Protein AF-A0A6A5TDZ9-F1 (afdb_monomer_lite)

Secondary structure (DSSP, 8-state):
--------------------------TTHHHHHHHHHHHHHHHHHHHHHHHHHHHHHHHHHHHHHHHHHHHHHHHHHHHHHHHHHHHHHHHHHHHHHHHHHHHHHHHHHHHHHHHHHHHHHT--TT-B-SS--SSEEEHHHHHHHS---TTGGGGS-BEEEEETTTTEEEEEEEHHHHHHHHHHHHHHHTT--S-HHHHHHHHHHHHHHTT--------

Structure (mmCIF, N/CA/C/O backbone):
data_AF-A0A6A5TDZ9-F1
#
_entry.id   AF-A0A6A5TDZ9-F1
#
loop_
_atom_site.group_PDB
_atom_site.id
_atom_site.type_symbol
_atom_site.label_atom_id
_atom_site.label_alt_id
_atom_site.label_comp_id
_atom_site.label_asym_id
_atom_site.label_entity_id
_atom_site.label_seq_id
_atom_site.pdbx_PDB_ins_code
_atom_site.Cartn_x
_atom_site.Cartn_y
_atom_site.Cartn_z
_atom_site.occupancy
_atom_site.B_iso_or_equiv
_atom_site.auth_seq_id
_atom_site.auth_comp_id
_atom_site.auth_asym_id
_atom_site.auth_atom_id
_atom_site.pdbx_PDB_model_num
ATOM 1 N N . MET A 1 1 ? -27.622 -34.046 82.601 1.00 43.19 1 MET A N 1
ATOM 2 C CA . MET A 1 1 ? -26.744 -33.293 83.518 1.00 43.19 1 MET A CA 1
ATOM 3 C C . MET A 1 1 ? -27.249 -31.867 83.553 1.00 43.19 1 MET A C 1
ATOM 5 O O . MET A 1 1 ? -27.215 -31.192 82.535 1.00 43.19 1 MET A O 1
ATOM 9 N N . ALA A 1 2 ? -27.866 -31.497 84.671 1.00 41.03 2 ALA A N 1
ATOM 10 C CA . ALA A 1 2 ? -28.446 -30.185 84.907 1.00 41.03 2 ALA A CA 1
ATOM 11 C C . ALA A 1 2 ? -27.380 -29.303 85.564 1.00 41.03 2 ALA A C 1
ATOM 13 O O . ALA A 1 2 ? -26.875 -29.673 86.622 1.00 41.03 2 ALA A O 1
ATOM 14 N N . ASP A 1 3 ? -27.049 -28.165 84.956 1.00 47.12 3 ASP A N 1
ATOM 15 C CA . ASP A 1 3 ? -26.137 -27.190 85.554 1.00 47.12 3 ASP A CA 1
ATOM 16 C C . ASP A 1 3 ? -26.947 -26.034 86.146 1.00 47.12 3 ASP A C 1
ATOM 18 O O . ASP A 1 3 ? -27.582 -25.238 85.453 1.00 47.12 3 ASP A O 1
ATOM 22 N N . SER A 1 4 ? -26.976 -26.017 87.475 1.00 47.16 4 SER A N 1
ATOM 23 C CA . SER A 1 4 ? -27.511 -24.945 88.301 1.00 47.16 4 SER A CA 1
ATOM 24 C C . SER A 1 4 ? -26.418 -23.913 88.539 1.00 47.16 4 SER A C 1
ATOM 26 O O . SER A 1 4 ? -25.355 -24.269 89.044 1.00 47.16 4 SER A O 1
ATOM 28 N N . LYS A 1 5 ? -26.696 -22.619 88.347 1.00 51.59 5 LYS A N 1
ATOM 29 C CA . LYS A 1 5 ? -25.974 -21.585 89.098 1.00 51.59 5 LYS A CA 1
ATOM 30 C C . LYS A 1 5 ? -26.838 -20.374 89.401 1.00 51.59 5 LYS A C 1
ATOM 32 O O . LYS A 1 5 ? -27.565 -19.842 88.572 1.00 51.59 5 LYS A O 1
ATOM 37 N N . ALA A 1 6 ? -26.757 -20.019 90.670 1.00 48.09 6 ALA A N 1
ATOM 38 C CA . ALA A 1 6 ? -27.640 -19.156 91.419 1.00 48.09 6 ALA A CA 1
ATOM 39 C C . ALA A 1 6 ? -26.957 -17.828 91.785 1.00 48.09 6 ALA A C 1
ATOM 41 O O . ALA A 1 6 ? -25.744 -17.695 91.646 1.00 48.09 6 ALA A O 1
ATOM 42 N N . ARG A 1 7 ? -27.750 -16.961 92.440 1.00 46.19 7 ARG A N 1
ATOM 43 C CA . ARG A 1 7 ? -27.379 -15.794 93.277 1.00 46.19 7 ARG A CA 1
ATOM 44 C C . ARG A 1 7 ? -26.975 -14.538 92.489 1.00 46.19 7 ARG A C 1
ATOM 46 O O . ARG A 1 7 ? -26.153 -14.601 91.598 1.00 46.19 7 ARG A O 1
ATOM 53 N N . GLY A 1 8 ? -27.459 -13.334 92.795 1.00 43.00 8 GLY A N 1
ATOM 54 C CA . GLY A 1 8 ? -28.202 -12.833 93.956 1.00 43.00 8 GLY A CA 1
ATOM 55 C C . GLY A 1 8 ? -27.581 -11.525 94.474 1.00 43.00 8 GLY A C 1
ATOM 56 O O . GLY A 1 8 ? -26.366 -11.396 94.405 1.00 43.00 8 GLY A O 1
ATOM 57 N N . LYS A 1 9 ? -28.404 -10.606 95.017 1.00 50.88 9 LYS A N 1
ATOM 58 C CA . LYS A 1 9 ? -28.148 -9.574 96.073 1.00 50.88 9 LYS A CA 1
ATOM 59 C C . LYS A 1 9 ? -29.045 -8.344 95.839 1.00 50.88 9 LYS A C 1
ATOM 61 O O . LYS A 1 9 ? -29.001 -7.763 94.770 1.00 50.88 9 LYS A O 1
ATOM 66 N N . ARG A 1 10 ? -30.018 -8.048 96.716 1.00 43.59 10 ARG A N 1
ATOM 67 C CA . ARG A 1 10 ? -29.966 -7.472 98.090 1.00 43.59 10 ARG A CA 1
ATOM 68 C C . ARG A 1 10 ? -29.855 -5.937 98.124 1.00 43.59 10 ARG A C 1
ATOM 70 O O . ARG A 1 10 ? -28.817 -5.411 97.749 1.00 43.59 10 ARG A O 1
ATOM 77 N N . ARG A 1 11 ? -30.850 -5.293 98.755 1.00 41.66 11 ARG A N 1
ATOM 78 C CA . ARG A 1 11 ? -30.780 -4.226 99.796 1.00 41.66 11 ARG A CA 1
ATOM 79 C C . ARG A 1 11 ? -32.226 -3.753 100.067 1.00 41.66 11 ARG A C 1
ATOM 81 O O . ARG A 1 11 ? -32.913 -3.451 99.108 1.00 41.66 11 ARG A O 1
ATOM 88 N N . ALA A 1 12 ? -32.854 -3.903 101.239 1.00 42.56 12 ALA A N 1
ATOM 89 C CA . ALA A 1 12 ? -32.561 -3.509 102.631 1.00 42.56 12 ALA A CA 1
ATOM 90 C C . ALA A 1 12 ? -32.827 -2.019 102.938 1.00 42.56 12 ALA A C 1
ATOM 92 O O . ALA A 1 12 ? -32.075 -1.171 102.474 1.00 42.56 12 ALA A O 1
ATOM 93 N N . SER A 1 13 ? -33.861 -1.756 103.756 1.00 40.00 13 SER A N 1
ATOM 94 C CA . SER A 1 13 ? -34.044 -0.631 104.708 1.00 40.00 13 SER A CA 1
ATOM 95 C C . SER A 1 13 ? -35.484 -0.735 105.263 1.00 40.00 13 SER A C 1
ATOM 97 O O . SER A 1 13 ? -36.420 -0.579 104.493 1.00 40.00 13 SER A O 1
ATOM 99 N N . ALA A 1 14 ? -35.758 -1.292 106.448 1.00 39.28 14 ALA A N 1
ATOM 100 C CA . ALA A 1 14 ? -35.543 -0.791 107.815 1.00 39.28 14 ALA A CA 1
ATOM 101 C C . ALA A 1 14 ? -36.597 0.232 108.312 1.00 39.28 14 ALA A C 1
ATOM 103 O O . ALA A 1 14 ? -36.814 1.256 107.674 1.00 39.28 14 ALA A O 1
ATOM 104 N N . ALA A 1 15 ? -37.116 -0.077 109.515 1.00 36.75 15 ALA A N 1
ATOM 105 C CA . ALA A 1 15 ? -37.689 0.777 110.573 1.00 36.75 15 ALA A CA 1
ATOM 106 C C . ALA A 1 15 ? -39.217 0.693 110.843 1.00 36.75 15 ALA A C 1
ATOM 108 O O . ALA A 1 15 ? -40.051 1.098 110.042 1.00 36.75 15 ALA A O 1
ATOM 109 N N . ALA A 1 16 ? -39.536 0.170 112.036 1.00 40.31 16 ALA A N 1
ATOM 110 C CA . ALA A 1 16 ? -40.811 0.219 112.776 1.00 40.31 16 ALA A CA 1
ATOM 111 C C . ALA A 1 16 ? -40.856 1.509 113.660 1.00 40.31 16 ALA A C 1
ATOM 113 O O . ALA A 1 16 ? -39.930 2.308 113.508 1.00 40.31 16 ALA A O 1
ATOM 114 N N . PRO A 1 17 ? -41.761 1.729 114.655 1.00 56.31 17 PRO A N 1
ATOM 115 C CA . PRO A 1 17 ? -42.98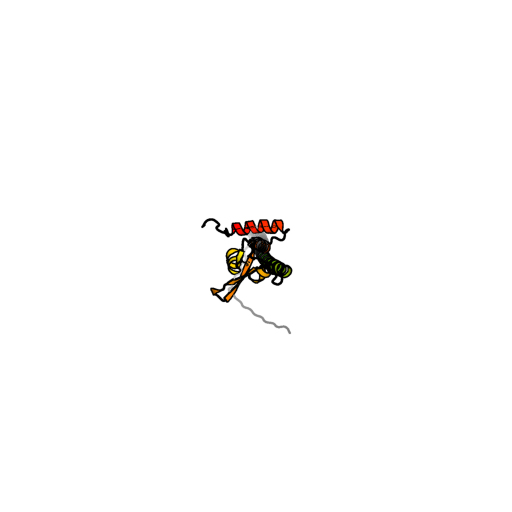3 1.013 115.065 1.00 56.31 17 PRO A CA 1
ATOM 116 C C . PRO A 1 17 ? -44.201 1.917 115.457 1.00 56.31 17 PRO A C 1
ATOM 118 O O . PRO A 1 17 ? -44.094 3.127 115.635 1.00 56.31 17 PRO A O 1
ATOM 121 N N . SER A 1 18 ? -45.315 1.247 115.791 1.00 38.81 18 SER A N 1
ATOM 122 C CA . SER A 1 18 ? -46.203 1.520 116.948 1.00 38.81 18 SER A CA 1
ATOM 123 C C . SER A 1 18 ? -47.529 2.308 116.806 1.00 38.81 18 SER A C 1
ATOM 125 O O . SER A 1 18 ? -47.647 3.297 116.095 1.00 38.81 18 SER A O 1
ATOM 127 N N . LEU A 1 19 ? -48.472 1.848 117.648 1.00 39.84 19 LEU A N 1
ATOM 128 C CA . LEU A 1 19 ? -49.604 2.527 118.302 1.00 39.84 19 LEU A CA 1
ATOM 129 C C . LEU A 1 19 ? -51.014 2.452 117.678 1.00 39.84 19 LEU A C 1
ATOM 131 O O . LEU A 1 19 ? -51.412 3.164 116.766 1.00 39.84 19 LEU A O 1
ATOM 135 N N . SER A 1 20 ? -51.812 1.619 118.347 1.00 49.22 20 SER A N 1
ATOM 136 C CA . SER A 1 20 ? -5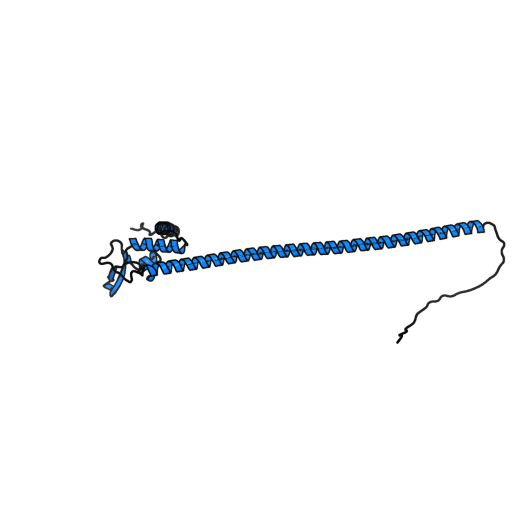3.269 1.611 118.453 1.00 49.22 20 SER A CA 1
ATOM 137 C C . SER A 1 20 ? -53.880 2.965 118.845 1.00 49.22 20 SER A C 1
ATOM 139 O O . SER A 1 20 ? -53.415 3.568 119.813 1.00 49.22 20 SER A O 1
ATOM 141 N N . LYS A 1 21 ? -55.020 3.340 118.240 1.00 43.03 21 LYS A N 1
ATOM 142 C CA . LYS A 1 21 ? -56.174 3.947 118.943 1.00 43.03 21 LYS A CA 1
ATOM 143 C C . LYS A 1 21 ? -57.435 4.011 118.064 1.00 43.03 21 LYS A C 1
ATOM 145 O O . LYS A 1 21 ? -57.398 4.402 116.906 1.00 43.03 21 LYS A O 1
ATOM 150 N N . LYS A 1 22 ? -58.551 3.619 118.685 1.00 49.94 22 LYS A N 1
ATOM 151 C CA . LYS A 1 22 ? -59.960 3.785 118.285 1.00 49.94 22 LYS A CA 1
ATOM 152 C C . LYS A 1 22 ? -60.258 5.243 117.892 1.00 49.94 22 LYS A C 1
ATOM 154 O O . LYS A 1 22 ? -59.989 6.129 118.697 1.00 49.94 22 LYS A O 1
ATOM 159 N N . ALA A 1 23 ? -60.906 5.479 116.749 1.00 42.47 23 ALA A N 1
ATOM 160 C CA . ALA A 1 23 ? -61.596 6.738 116.454 1.00 42.47 23 ALA A CA 1
ATOM 161 C C . ALA A 1 23 ? -62.787 6.503 115.508 1.00 42.47 23 ALA A C 1
ATOM 163 O O . ALA A 1 23 ? -62.744 5.653 114.622 1.00 42.47 23 ALA A O 1
ATOM 164 N N . LYS A 1 24 ? -63.873 7.215 115.804 1.00 46.12 24 LYS A N 1
ATOM 165 C CA . LYS A 1 24 ? -65.233 7.090 115.270 1.00 46.12 24 LYS A CA 1
ATOM 166 C C . LYS A 1 24 ? -65.305 7.418 113.770 1.00 46.12 24 LYS A C 1
ATOM 168 O O . LYS A 1 24 ? -64.520 8.214 113.269 1.00 46.12 24 LYS A O 1
ATOM 173 N N . GLN A 1 25 ? -66.256 6.794 113.072 1.00 44.38 25 GLN A N 1
ATOM 174 C CA . GLN A 1 25 ? -66.554 7.051 111.662 1.00 44.38 25 GLN A CA 1
ATOM 175 C C . GLN A 1 25 ? -67.220 8.423 111.487 1.00 44.38 25 GLN A C 1
ATOM 177 O O . GLN A 1 25 ? -68.347 8.619 111.936 1.00 44.38 25 GLN A O 1
ATOM 182 N N . ASP A 1 26 ? -66.520 9.332 110.804 1.00 49.16 26 ASP A N 1
ATOM 183 C CA . ASP A 1 26 ? -67.043 10.603 110.293 1.00 49.16 26 ASP A CA 1
ATOM 184 C C . ASP A 1 26 ? -67.472 10.457 108.812 1.00 49.16 26 ASP A C 1
ATOM 186 O O . ASP A 1 26 ? -66.723 9.895 108.001 1.00 49.16 26 ASP A O 1
ATOM 190 N N . PRO A 1 27 ? -68.635 10.996 108.403 1.00 48.84 27 PRO A N 1
ATOM 191 C CA . PRO A 1 27 ? -69.205 10.830 107.058 1.00 48.84 27 PRO A CA 1
ATOM 192 C C . PRO A 1 27 ? -68.446 11.555 105.922 1.00 48.84 27 PRO A C 1
ATOM 194 O O . PRO A 1 27 ? -68.814 11.426 104.755 1.00 48.84 27 PRO A O 1
ATOM 197 N N . ALA A 1 28 ? -67.346 12.262 106.211 1.00 50.81 28 ALA A N 1
ATOM 198 C CA . ALA A 1 28 ? -66.476 12.885 105.203 1.00 50.81 28 ALA A CA 1
ATOM 199 C C . ALA A 1 28 ? -65.538 11.888 104.476 1.00 50.81 28 ALA A C 1
ATOM 201 O O . ALA A 1 28 ? -65.044 12.180 103.385 1.00 50.81 28 ALA A O 1
ATOM 202 N N . VAL A 1 29 ? -65.313 10.690 105.035 1.00 49.59 29 VAL A N 1
ATOM 203 C CA . VAL A 1 29 ? -64.366 9.684 104.499 1.00 49.59 29 VAL A CA 1
ATOM 204 C C . VAL A 1 29 ? -64.920 8.925 103.282 1.00 49.59 29 VAL A C 1
ATOM 206 O O . VAL A 1 29 ? -64.152 8.457 102.440 1.00 49.59 29 VAL A O 1
ATOM 209 N N . VAL A 1 30 ? -66.245 8.857 103.120 1.00 51.62 30 VAL A N 1
ATOM 210 C CA . VAL A 1 30 ? -66.887 8.187 101.971 1.00 51.62 30 VAL A CA 1
ATOM 211 C C . VAL A 1 30 ? -66.646 8.972 100.672 1.00 51.62 30 VAL A C 1
ATOM 213 O O . VAL A 1 30 ? -66.279 8.389 99.655 1.00 51.62 30 VAL A O 1
ATOM 216 N N . LYS A 1 31 ? -66.691 10.310 100.734 1.00 52.53 31 LYS A N 1
ATOM 217 C CA . LYS A 1 31 ? -66.449 11.198 99.581 1.00 52.53 31 LYS A CA 1
ATOM 218 C C . LYS A 1 31 ? -64.967 11.274 99.171 1.00 52.53 31 LYS A C 1
ATOM 220 O O . LYS A 1 31 ? -64.650 11.590 98.025 1.00 52.53 31 LYS A O 1
ATOM 225 N N . ALA A 1 32 ? -64.051 10.970 100.095 1.00 53.31 32 ALA A N 1
ATOM 226 C CA . ALA A 1 32 ? -62.617 10.873 99.820 1.00 53.31 32 ALA A CA 1
ATOM 227 C C . ALA A 1 32 ? -62.237 9.539 99.150 1.00 53.31 32 ALA A C 1
ATOM 229 O O . ALA A 1 32 ? -61.388 9.536 98.262 1.00 53.31 32 ALA A O 1
ATOM 230 N N . LYS A 1 33 ? -62.894 8.424 99.506 1.00 54.91 33 LYS A N 1
ATOM 231 C CA . LYS A 1 33 ? -62.664 7.117 98.864 1.00 54.91 33 LYS A CA 1
ATOM 232 C C . LYS A 1 33 ? -63.114 7.083 97.400 1.00 54.91 33 LYS A C 1
ATOM 234 O O . LYS A 1 33 ? -62.348 6.618 96.565 1.00 54.91 33 LYS A O 1
ATOM 239 N N . GLU A 1 34 ? -64.262 7.674 97.066 1.00 55.22 34 GLU A N 1
ATOM 240 C CA . GLU A 1 34 ? -64.721 7.793 95.667 1.00 55.22 34 GLU A CA 1
ATOM 241 C C . GLU A 1 34 ? -63.760 8.616 94.790 1.00 55.22 34 GLU A C 1
ATOM 243 O O . GLU A 1 34 ? -63.534 8.301 93.622 1.00 55.22 34 GLU A O 1
ATOM 248 N N . ARG A 1 35 ? -63.142 9.663 95.353 1.00 56.41 35 ARG A N 1
ATOM 249 C CA . ARG A 1 35 ? -62.139 10.479 94.649 1.00 56.41 35 ARG A CA 1
ATOM 250 C C . ARG A 1 35 ? -60.825 9.731 94.411 1.00 56.41 35 ARG A C 1
ATOM 252 O O . ARG A 1 35 ? -60.209 9.930 93.368 1.00 56.41 35 ARG A O 1
ATOM 259 N N . VAL A 1 36 ? -60.401 8.885 95.349 1.00 58.62 36 VAL A N 1
ATOM 260 C CA . VAL A 1 36 ? -59.183 8.067 95.210 1.00 58.62 36 VAL A CA 1
ATOM 261 C C . VAL A 1 36 ? -59.392 6.945 94.191 1.00 58.62 36 VAL A C 1
ATOM 263 O O . VAL A 1 36 ? -58.525 6.732 93.351 1.00 58.62 36 VAL A O 1
ATOM 266 N N . GLU A 1 37 ? -60.562 6.305 94.184 1.00 60.00 37 GLU A N 1
ATOM 267 C CA . GLU A 1 37 ? -60.894 5.249 93.219 1.00 60.00 37 GLU A CA 1
ATOM 268 C C . GLU A 1 37 ? -61.031 5.799 91.788 1.00 60.00 37 GLU A C 1
ATOM 270 O O . GLU A 1 37 ? -60.552 5.187 90.832 1.00 60.00 37 GLU A O 1
ATOM 275 N N . LYS A 1 38 ? -61.583 7.013 91.631 1.00 61.31 38 LYS A N 1
ATOM 276 C CA . LYS A 1 38 ? -61.629 7.712 90.336 1.00 61.31 38 LYS A CA 1
ATOM 277 C C . LYS A 1 38 ? -60.229 8.088 89.824 1.00 61.31 38 LYS A C 1
ATOM 279 O O . LYS A 1 38 ? -59.943 7.880 88.648 1.00 61.31 38 LYS A O 1
ATOM 284 N N . LEU A 1 39 ? -59.341 8.556 90.707 1.00 57.59 39 LEU A N 1
ATOM 285 C CA . LEU A 1 39 ? -57.948 8.884 90.366 1.00 57.59 39 LEU A CA 1
ATOM 286 C C . LEU A 1 39 ? -57.087 7.644 90.068 1.00 57.59 39 LEU A C 1
ATOM 288 O O . LEU A 1 39 ? -56.169 7.724 89.253 1.00 57.59 39 LEU A O 1
ATOM 292 N N . GLU A 1 40 ? -57.348 6.495 90.697 1.00 60.44 40 GLU A N 1
ATOM 293 C CA . GLU A 1 40 ? -56.667 5.236 90.357 1.00 60.44 40 GLU A CA 1
ATOM 294 C C . GLU A 1 40 ? -57.130 4.664 89.014 1.00 60.44 40 GLU A C 1
ATOM 296 O O . GLU A 1 40 ? -56.314 4.098 88.281 1.00 60.44 40 GLU A O 1
ATOM 301 N N . LYS A 1 41 ? -58.407 4.851 88.662 1.00 60.53 41 LYS A N 1
ATOM 302 C CA . LYS A 1 41 ? -58.940 4.457 87.354 1.00 60.53 41 LYS A CA 1
ATOM 303 C C . LYS A 1 41 ? -58.362 5.326 86.232 1.00 60.53 41 LYS A C 1
ATOM 305 O O . LYS A 1 41 ? -57.783 4.776 85.303 1.00 60.53 41 LYS A O 1
ATOM 310 N N . GLU A 1 42 ? -58.340 6.653 86.402 1.00 60.69 42 GLU A N 1
ATOM 311 C CA . GLU A 1 42 ? -57.676 7.576 85.461 1.00 60.69 42 GLU A CA 1
ATOM 312 C C . GLU A 1 42 ? -56.168 7.308 85.328 1.00 60.69 42 GLU A C 1
ATOM 314 O O . GLU A 1 42 ? -55.614 7.415 84.236 1.00 60.69 42 GLU A O 1
ATOM 319 N N . LYS A 1 43 ? -55.481 6.905 86.407 1.00 63.50 43 LYS A N 1
ATOM 320 C CA . LYS A 1 43 ? -54.065 6.509 86.327 1.00 63.50 43 LYS A CA 1
ATOM 321 C C . LYS A 1 43 ? -53.852 5.194 85.580 1.00 63.50 43 LYS A C 1
ATOM 323 O O . LYS A 1 43 ? -52.837 5.071 84.899 1.00 63.50 43 LYS A O 1
ATOM 328 N N . LYS A 1 44 ? -54.763 4.222 85.695 1.00 61.59 44 LYS A N 1
ATOM 329 C CA . LYS A 1 44 ? -54.699 2.973 84.919 1.00 61.59 44 LYS A CA 1
ATOM 330 C C . LYS A 1 44 ? -54.974 3.219 83.438 1.00 61.59 44 LYS A C 1
ATOM 332 O O . LYS A 1 44 ? -54.187 2.745 82.622 1.00 61.59 44 LYS A O 1
ATOM 337 N N . ASP A 1 45 ? -55.991 4.015 83.117 1.00 60.72 45 ASP A N 1
ATOM 338 C CA . ASP A 1 45 ? -56.328 4.368 81.734 1.00 60.72 45 ASP A CA 1
ATOM 339 C C . ASP A 1 45 ? -55.194 5.186 81.080 1.00 60.72 45 ASP A C 1
ATOM 341 O O . ASP A 1 45 ? -54.746 4.865 79.979 1.00 60.72 45 ASP A O 1
ATOM 345 N N . ALA A 1 46 ? -54.600 6.151 81.797 1.00 61.09 46 ALA A N 1
ATOM 346 C CA . ALA A 1 46 ? -53.443 6.912 81.308 1.00 61.09 46 ALA A CA 1
ATOM 347 C C . ALA A 1 46 ? -52.172 6.052 81.139 1.00 61.09 46 ALA A C 1
ATOM 349 O O . ALA A 1 46 ? -51.360 6.291 80.241 1.00 61.09 46 ALA A O 1
ATOM 350 N N . GLN A 1 47 ? -51.972 5.038 81.989 1.00 59.50 47 GLN A N 1
ATOM 351 C CA . GLN A 1 47 ? -50.825 4.132 81.883 1.00 59.50 47 GLN A CA 1
ATOM 352 C C . GLN A 1 47 ? -50.985 3.125 80.732 1.00 59.50 47 GLN A C 1
ATOM 354 O O . GLN A 1 47 ? -49.982 2.661 80.181 1.00 59.50 47 GLN A O 1
ATOM 359 N N . GLU A 1 48 ? -52.219 2.791 80.349 1.00 60.69 48 GLU A N 1
ATOM 360 C CA . GLU A 1 48 ? -52.498 1.964 79.177 1.00 60.69 48 GLU A CA 1
ATOM 361 C C . GLU A 1 48 ? -52.340 2.758 77.870 1.00 60.69 48 GLU A C 1
ATOM 363 O O . GLU A 1 48 ? -51.707 2.258 76.937 1.00 60.69 48 GLU A O 1
ATOM 368 N N . GLU A 1 49 ? -52.767 4.027 77.842 1.00 62.59 49 GLU A N 1
ATOM 369 C CA . GLU A 1 49 ? -52.580 4.931 76.694 1.00 62.59 49 GLU A CA 1
ATOM 370 C C . GLU A 1 49 ? -51.095 5.250 76.417 1.00 62.59 49 GLU A C 1
ATOM 372 O O . GLU A 1 49 ? -50.650 5.339 75.269 1.00 62.59 49 GLU A O 1
ATOM 377 N N . LEU A 1 50 ? -50.277 5.361 77.471 1.00 59.69 50 LEU A N 1
ATOM 378 C CA . LEU A 1 50 ? -48.823 5.513 77.334 1.00 59.69 50 LEU A CA 1
ATOM 379 C C . LEU A 1 50 ? -48.162 4.251 76.755 1.00 59.69 50 LEU A C 1
ATOM 381 O O . LEU A 1 50 ? -47.240 4.357 75.944 1.00 59.69 50 LEU A O 1
ATOM 385 N N . LYS A 1 51 ? -48.648 3.054 77.110 1.00 62.84 51 LYS A N 1
ATOM 386 C CA . LYS A 1 51 ? -48.119 1.782 76.584 1.00 62.84 51 LYS A CA 1
ATOM 387 C C . LYS A 1 51 ? -48.503 1.537 75.124 1.00 62.84 51 LYS A C 1
ATOM 389 O O . LYS A 1 51 ? -47.707 0.944 74.389 1.00 62.84 51 LYS A O 1
ATOM 394 N N . THR A 1 52 ? -49.683 1.973 74.684 1.00 60.78 52 THR A N 1
ATOM 395 C CA . THR A 1 52 ? -50.088 1.895 73.270 1.00 60.78 52 THR A CA 1
ATOM 396 C C . THR A 1 52 ? -49.311 2.896 72.416 1.00 60.78 52 THR A C 1
ATOM 398 O O . THR A 1 52 ? -48.751 2.489 71.395 1.00 60.78 52 THR A O 1
ATOM 401 N N . ARG A 1 53 ? -49.128 4.141 72.882 1.00 59.81 53 ARG A N 1
ATOM 402 C CA . ARG A 1 53 ? -48.292 5.141 72.187 1.00 59.81 53 ARG A CA 1
ATOM 403 C C . ARG A 1 53 ? -46.822 4.732 72.070 1.00 59.81 53 ARG A C 1
ATOM 405 O O . ARG A 1 53 ? -46.213 4.949 71.025 1.00 59.81 53 ARG A O 1
ATOM 412 N N . GLU A 1 54 ? -46.241 4.087 73.084 1.00 61.09 54 GLU A N 1
ATOM 413 C CA . GLU A 1 54 ? -44.847 3.619 73.010 1.00 61.09 54 GLU A CA 1
ATOM 414 C C . GLU A 1 54 ? -44.672 2.440 72.027 1.00 61.09 54 GLU A C 1
ATOM 416 O O . GLU A 1 54 ? -43.653 2.336 71.336 1.00 61.09 54 GLU A O 1
ATOM 421 N N . LYS A 1 55 ? -45.685 1.566 71.909 1.00 61.50 55 LYS A N 1
ATOM 422 C CA . LYS A 1 55 ? -45.713 0.487 70.905 1.00 61.50 55 LYS A CA 1
ATOM 423 C C . LYS A 1 55 ? -45.874 1.023 69.482 1.00 61.50 55 LYS A C 1
ATOM 425 O O . LYS A 1 55 ? -45.203 0.517 68.582 1.00 61.50 55 LYS A O 1
ATOM 430 N N . GLU A 1 56 ? -46.709 2.038 69.269 1.00 61.25 56 GLU A N 1
ATOM 431 C CA . GLU A 1 56 ? -46.859 2.680 67.956 1.00 61.25 56 GLU A CA 1
ATOM 432 C C . GLU A 1 56 ? -45.609 3.470 67.550 1.00 61.25 56 GLU A C 1
ATOM 434 O O . GLU A 1 56 ? -45.144 3.325 66.418 1.00 61.25 56 GLU A O 1
ATOM 439 N N . ALA A 1 57 ? -44.979 4.194 68.480 1.00 61.16 57 ALA A N 1
ATOM 440 C CA . ALA A 1 57 ? -43.724 4.903 68.227 1.00 61.16 57 ALA A CA 1
ATOM 441 C C . ALA A 1 57 ? -42.572 3.946 67.854 1.00 61.16 57 ALA A C 1
ATOM 443 O O . ALA A 1 57 ? -41.829 4.205 66.905 1.00 61.16 57 ALA A O 1
ATOM 444 N N . LYS A 1 58 ? -42.455 2.789 68.528 1.00 61.59 58 LYS A N 1
ATOM 445 C CA . LYS A 1 58 ? -41.475 1.745 68.165 1.00 61.59 58 LYS A CA 1
ATOM 446 C C . LYS A 1 58 ? -41.754 1.122 66.793 1.00 61.59 58 LYS A C 1
ATOM 448 O O . LYS A 1 58 ? -40.813 0.809 66.063 1.00 61.59 58 LYS A O 1
ATOM 453 N N . LYS A 1 59 ? -43.026 0.965 66.411 1.00 61.66 59 LYS A N 1
ATOM 454 C CA . LYS A 1 59 ? -43.416 0.417 65.101 1.00 61.66 59 LYS A CA 1
ATOM 455 C C . LYS A 1 59 ? -43.164 1.416 63.962 1.00 61.66 59 LYS A C 1
ATOM 457 O O . LYS A 1 59 ? -42.712 1.005 62.895 1.00 61.66 59 LYS A O 1
ATOM 462 N N . ALA A 1 60 ? -43.369 2.712 64.207 1.00 61.53 60 ALA A N 1
ATOM 463 C CA . ALA A 1 60 ? -43.050 3.785 63.264 1.00 61.53 60 ALA A CA 1
ATOM 464 C C . ALA A 1 60 ? -41.532 3.943 63.050 1.00 61.53 60 ALA A C 1
ATOM 466 O O . ALA A 1 60 ? -41.077 4.003 61.908 1.00 61.53 60 ALA A O 1
ATOM 467 N N . ALA A 1 61 ? -40.728 3.905 64.121 1.00 61.44 61 ALA A N 1
ATOM 468 C CA . ALA A 1 61 ? -39.266 3.979 64.025 1.00 61.44 61 ALA A CA 1
ATOM 469 C C . ALA A 1 61 ? -38.663 2.799 63.232 1.00 61.44 61 ALA A C 1
ATOM 471 O O . ALA A 1 61 ? -37.803 2.999 62.373 1.00 61.44 61 ALA A O 1
ATOM 472 N N . ALA A 1 62 ? -39.174 1.578 63.441 1.00 61.22 62 ALA A N 1
ATOM 473 C CA . ALA A 1 62 ? -38.739 0.394 62.696 1.00 61.22 62 ALA A CA 1
ATOM 474 C C . ALA A 1 62 ? -39.116 0.438 61.197 1.00 61.22 62 ALA A C 1
ATOM 476 O O . ALA A 1 62 ? -38.409 -0.131 60.361 1.00 61.22 62 ALA A O 1
ATOM 477 N N . GLY A 1 63 ? -40.214 1.118 60.842 1.00 59.66 63 GLY A N 1
ATOM 478 C CA . GLY A 1 63 ? -40.621 1.341 59.450 1.00 59.66 63 GLY A CA 1
ATOM 479 C C . GLY A 1 63 ? -39.680 2.292 58.704 1.00 59.66 63 GLY A C 1
ATOM 480 O O . GLY A 1 63 ? -39.257 1.988 57.587 1.00 59.66 63 GLY A O 1
ATOM 481 N N . ILE A 1 64 ? -39.280 3.388 59.357 1.00 62.06 64 ILE A N 1
ATOM 482 C CA . ILE A 1 64 ? -38.374 4.404 58.794 1.00 62.06 64 ILE A CA 1
ATOM 483 C C . ILE A 1 64 ? -36.971 3.823 58.558 1.00 62.06 64 ILE A C 1
ATOM 485 O O . ILE A 1 64 ? -36.343 4.091 57.531 1.00 62.06 64 ILE A O 1
ATOM 489 N N . GLU A 1 65 ? -36.479 2.975 59.464 1.00 63.62 65 GLU A N 1
ATOM 490 C CA . GLU A 1 65 ? -35.164 2.341 59.315 1.00 63.62 65 GLU A CA 1
ATOM 491 C C . GLU A 1 65 ? -35.144 1.292 58.186 1.00 63.62 65 GLU A C 1
ATOM 493 O O . GLU A 1 65 ? -34.178 1.218 57.420 1.00 63.62 65 GLU A O 1
ATOM 498 N N . LYS A 1 66 ? -36.237 0.531 58.002 1.00 61.88 66 LYS A N 1
ATOM 499 C CA . LYS A 1 66 ? -36.389 -0.394 56.863 1.00 61.88 66 LYS A CA 1
ATOM 500 C C . LYS A 1 66 ? -36.459 0.339 55.521 1.00 61.88 66 LYS A C 1
ATOM 502 O O . LYS A 1 66 ? -35.813 -0.114 54.574 1.00 61.88 66 LYS A O 1
ATOM 507 N N . GLN A 1 67 ? -37.178 1.462 55.439 1.00 62.12 67 GLN A N 1
ATOM 508 C CA . GLN A 1 67 ? -37.240 2.277 54.219 1.00 62.12 67 GLN A CA 1
ATOM 509 C C . GLN A 1 67 ? -35.875 2.879 53.862 1.00 62.12 67 GLN A C 1
ATOM 511 O O . GLN A 1 67 ? -35.415 2.696 52.735 1.00 62.12 67 GLN A O 1
ATOM 516 N N . LYS A 1 68 ? -35.151 3.465 54.829 1.00 63.59 68 LYS A N 1
ATOM 517 C CA . LYS A 1 68 ? -33.791 3.990 54.590 1.00 63.59 68 LYS A CA 1
ATOM 518 C C . LYS A 1 68 ? -32.813 2.920 54.098 1.00 63.59 68 LYS A C 1
ATOM 520 O O . LYS A 1 68 ? -31.978 3.191 53.235 1.00 63.59 68 LYS A O 1
ATOM 525 N N . LYS A 1 69 ? -32.908 1.689 54.613 1.00 61.94 69 LYS A N 1
ATOM 526 C CA . LYS A 1 69 ? -32.041 0.575 54.185 1.00 61.94 69 LYS A CA 1
ATOM 527 C C . LYS A 1 69 ? -32.376 0.086 52.770 1.00 61.94 69 LYS A C 1
ATOM 529 O O . LYS A 1 69 ? -31.466 -0.288 52.030 1.00 61.94 69 LYS A O 1
ATOM 534 N N . GLN A 1 70 ? -33.653 0.114 52.380 1.00 60.44 70 GLN A N 1
ATOM 535 C CA . GLN A 1 70 ? -34.095 -0.243 51.028 1.00 60.44 70 GLN A CA 1
ATOM 536 C C . GLN A 1 70 ? -33.723 0.825 49.988 1.00 60.44 70 GLN A C 1
ATOM 538 O O . GLN A 1 70 ? -33.220 0.468 48.921 1.00 60.44 70 GLN A O 1
ATOM 543 N N . GLU A 1 71 ? -33.860 2.115 50.304 1.00 60.47 71 GLU A N 1
ATOM 544 C CA . GLU A 1 71 ? -33.438 3.202 49.407 1.00 60.47 71 GLU A CA 1
ATOM 545 C C . GLU A 1 71 ? -31.917 3.245 49.218 1.00 60.47 71 GLU A C 1
ATOM 547 O O . GLU A 1 71 ? -31.437 3.377 48.090 1.00 60.47 71 GLU A O 1
ATOM 552 N N . ALA A 1 72 ? -31.135 3.033 50.283 1.00 61.22 72 ALA A N 1
ATOM 553 C CA . ALA A 1 72 ? -29.677 2.965 50.183 1.00 61.22 72 ALA A CA 1
ATOM 554 C C . ALA A 1 72 ? -29.199 1.770 49.332 1.00 61.22 72 ALA A C 1
ATOM 556 O O . ALA A 1 72 ? -28.254 1.902 48.551 1.00 61.22 72 ALA A O 1
ATOM 557 N N . ALA A 1 73 ? -29.863 0.612 49.428 1.00 60.81 73 ALA A N 1
ATOM 558 C CA . ALA A 1 73 ? -29.554 -0.559 48.604 1.00 60.81 73 ALA A CA 1
ATOM 559 C C . ALA A 1 73 ? -29.944 -0.361 47.125 1.00 60.81 73 ALA A C 1
ATOM 561 O O . ALA A 1 73 ? -29.204 -0.781 46.229 1.00 60.81 73 ALA A O 1
ATOM 562 N N . ALA A 1 74 ? -31.067 0.314 46.857 1.00 60.53 74 ALA A N 1
ATOM 563 C CA . ALA A 1 74 ? -31.507 0.650 45.503 1.00 60.53 74 ALA A CA 1
ATOM 564 C C . ALA A 1 74 ? -30.592 1.694 44.835 1.00 60.53 74 ALA A C 1
ATOM 566 O O . ALA A 1 74 ? -30.243 1.547 43.660 1.00 60.53 74 ALA A O 1
ATOM 567 N N . ALA A 1 75 ? -30.131 2.699 45.587 1.00 62.38 75 ALA A N 1
ATOM 568 C CA . ALA A 1 75 ? -29.174 3.694 45.106 1.00 62.38 75 ALA A CA 1
ATOM 569 C C . ALA A 1 75 ? -27.801 3.074 44.783 1.00 62.38 75 ALA A C 1
ATOM 571 O O . ALA A 1 75 ? -27.195 3.418 43.767 1.00 62.38 75 ALA A O 1
ATOM 572 N N . LYS A 1 76 ? -27.332 2.108 45.591 1.00 61.94 76 LYS A N 1
ATOM 573 C CA . LYS A 1 76 ? -26.070 1.389 45.338 1.00 61.94 76 LYS A CA 1
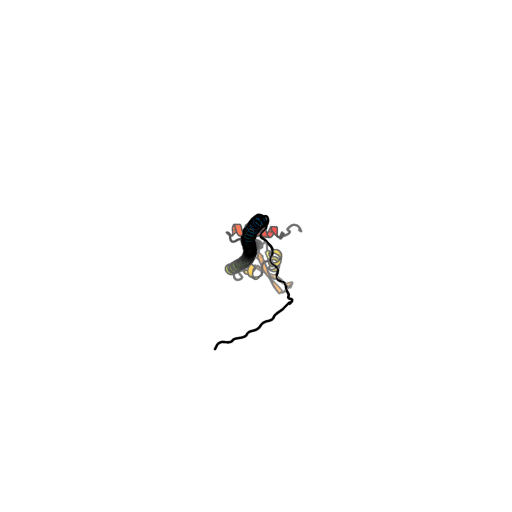ATOM 574 C C . LYS A 1 76 ? -26.143 0.531 44.067 1.00 61.94 76 LYS A C 1
ATOM 576 O O . LYS A 1 76 ? -25.271 0.646 43.212 1.00 61.94 76 LYS A O 1
ATOM 581 N N . LYS A 1 77 ? -27.239 -0.220 43.872 1.00 62.16 77 LYS A N 1
ATOM 582 C CA . LYS A 1 77 ? -27.464 -1.021 42.650 1.00 62.16 77 LYS A CA 1
ATOM 583 C C . LYS A 1 77 ? -27.517 -0.179 41.370 1.00 62.16 77 LYS A C 1
ATOM 585 O O . LYS A 1 77 ? -26.948 -0.598 40.367 1.00 62.16 77 LYS A O 1
ATOM 590 N N . LYS A 1 78 ? -28.157 0.998 41.395 1.00 62.25 78 LYS A N 1
ATOM 591 C CA . LYS A 1 78 ? -28.208 1.905 40.229 1.00 62.25 78 LYS A CA 1
ATOM 592 C C . LYS A 1 78 ? -26.840 2.504 39.885 1.00 62.25 78 LYS A C 1
ATOM 594 O O . LYS A 1 78 ? -26.524 2.680 38.712 1.00 62.25 78 LYS A O 1
ATOM 599 N N . LYS A 1 79 ? -26.012 2.802 40.893 1.00 62.59 79 LYS A N 1
ATOM 600 C CA . LYS A 1 79 ? -24.665 3.352 40.676 1.00 62.59 79 LYS A CA 1
ATOM 601 C C . LYS A 1 79 ? -23.702 2.299 40.111 1.00 62.59 79 LYS A C 1
ATOM 603 O O . LYS A 1 79 ? -22.930 2.610 39.208 1.00 62.59 79 LYS A O 1
ATOM 608 N N . ASP A 1 80 ? -23.806 1.054 40.579 1.00 62.66 80 ASP A N 1
ATOM 609 C CA . ASP A 1 80 ? -23.002 -0.065 40.071 1.00 62.66 80 ASP A CA 1
ATOM 610 C C . ASP A 1 80 ? -23.414 -0.498 38.650 1.00 62.66 80 ASP A C 1
ATOM 612 O O . ASP A 1 80 ? -22.545 -0.833 37.842 1.00 62.66 80 ASP A O 1
ATOM 616 N N . SER A 1 81 ? -24.707 -0.445 38.295 1.00 66.44 81 SER A N 1
ATOM 617 C CA . SER A 1 81 ? -25.155 -0.768 36.930 1.00 66.44 81 SER A CA 1
ATOM 618 C C . SER A 1 81 ? -24.704 0.281 35.910 1.00 66.44 81 SER A C 1
ATOM 620 O O . SER A 1 81 ? -24.162 -0.086 34.871 1.00 66.44 81 SER A O 1
ATOM 622 N N . ALA A 1 82 ? -24.823 1.573 36.238 1.00 65.00 82 ALA A N 1
ATOM 623 C CA . ALA A 1 82 ? -24.381 2.663 35.366 1.00 65.00 82 ALA A CA 1
ATOM 624 C C . ALA A 1 82 ? -22.853 2.666 35.156 1.00 65.00 82 ALA A C 1
ATOM 626 O O . ALA A 1 82 ? -22.364 2.909 34.053 1.00 65.00 82 ALA A O 1
ATOM 627 N N . ALA A 1 83 ? -22.075 2.343 36.197 1.00 68.75 83 ALA A N 1
ATOM 628 C CA . ALA A 1 83 ? -20.623 2.210 36.079 1.00 68.75 83 ALA A CA 1
ATOM 629 C C . ALA A 1 83 ? -20.208 0.999 35.220 1.00 68.75 83 ALA A C 1
ATOM 631 O O . ALA A 1 83 ? -19.219 1.072 34.484 1.00 68.75 83 ALA A O 1
ATOM 632 N N . LYS A 1 84 ? -20.959 -0.108 35.289 1.00 70.00 84 LYS A N 1
ATOM 633 C CA . LYS A 1 84 ? -20.716 -1.310 34.478 1.00 70.00 84 LYS A CA 1
ATOM 634 C C . LYS A 1 84 ? -21.032 -1.072 33.000 1.00 70.00 84 LYS A C 1
ATOM 636 O O . LYS A 1 84 ? -20.242 -1.476 32.153 1.00 70.00 84 LYS A O 1
ATOM 641 N N . GLU A 1 85 ? -22.119 -0.369 32.704 1.00 74.25 85 GLU A N 1
ATOM 642 C CA . GLU A 1 85 ? -22.524 -0.017 31.338 1.00 74.25 85 GLU A CA 1
ATOM 643 C C . GLU A 1 85 ? -21.525 0.948 30.680 1.00 74.25 85 GLU A C 1
ATOM 645 O O . GLU A 1 85 ? -21.056 0.695 29.572 1.00 74.25 85 GLU A O 1
ATOM 650 N N . LYS A 1 86 ? -21.066 1.976 31.411 1.00 73.31 86 LYS A N 1
ATOM 651 C CA . LYS A 1 86 ? -20.040 2.908 30.912 1.00 73.31 86 LYS A CA 1
ATOM 652 C C . LYS A 1 86 ? -18.705 2.211 30.609 1.00 73.31 86 LYS A C 1
ATOM 654 O O . LYS A 1 86 ? -18.083 2.493 29.589 1.00 73.31 86 LYS A O 1
ATOM 659 N N . ARG A 1 87 ? -18.283 1.258 31.452 1.00 73.56 87 ARG A N 1
ATOM 660 C CA . ARG A 1 87 ? -17.082 0.437 31.200 1.00 73.56 87 ARG A CA 1
ATOM 661 C C . ARG A 1 87 ? -17.253 -0.499 30.004 1.00 73.56 87 ARG A C 1
ATOM 663 O O . ARG A 1 87 ? -16.300 -0.698 29.260 1.00 73.56 87 ARG A O 1
ATOM 670 N N . GLN A 1 88 ? -18.440 -1.073 29.803 1.00 76.12 88 GLN A N 1
ATOM 671 C CA . GLN A 1 88 ? -18.710 -1.928 28.643 1.00 76.12 88 GLN A CA 1
ATOM 672 C C . GLN A 1 88 ? -18.707 -1.132 27.333 1.00 76.12 88 GLN A C 1
ATOM 674 O O . GLN A 1 88 ? -18.109 -1.593 26.363 1.00 76.12 88 GLN A O 1
ATOM 679 N N . ALA A 1 89 ? -19.279 0.076 27.326 1.00 75.31 89 ALA A N 1
ATOM 680 C CA . ALA A 1 89 ? -19.235 0.973 26.174 1.00 75.31 89 ALA A CA 1
ATOM 681 C C . ALA A 1 89 ? -17.794 1.384 25.815 1.00 75.31 89 ALA A C 1
ATOM 683 O O . ALA A 1 89 ? -17.396 1.284 24.658 1.00 75.31 89 ALA A O 1
ATOM 684 N N . GLU A 1 90 ? -16.967 1.757 26.798 1.00 78.62 90 GLU A N 1
ATOM 685 C CA . GLU A 1 90 ? -15.565 2.128 26.546 1.00 78.62 90 GLU A CA 1
ATOM 686 C C . GLU A 1 90 ? -14.730 0.944 26.022 1.00 78.62 90 GLU A C 1
ATOM 688 O O . GLU A 1 90 ? -13.918 1.099 25.108 1.00 78.62 90 GLU A O 1
ATOM 693 N N . VAL A 1 91 ? -14.956 -0.264 26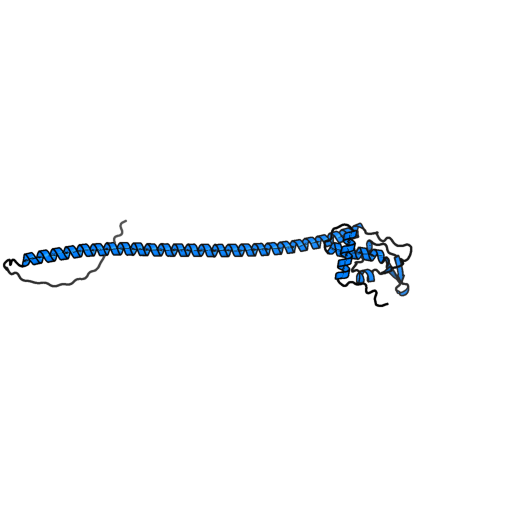.551 1.00 79.12 91 VAL A N 1
ATOM 694 C CA . VAL A 1 91 ? -14.295 -1.483 26.059 1.00 79.12 91 VAL A CA 1
ATOM 695 C C . VAL A 1 91 ? -14.748 -1.828 24.637 1.00 79.12 91 VAL A C 1
ATOM 697 O O . VAL A 1 91 ? -13.919 -2.267 23.840 1.00 79.12 91 VAL A O 1
ATOM 700 N N . ALA A 1 92 ? -16.023 -1.621 24.296 1.00 81.75 92 ALA A N 1
ATOM 701 C CA . ALA A 1 92 ? -16.530 -1.833 22.941 1.00 81.75 92 ALA A CA 1
ATOM 702 C C . ALA A 1 92 ? -15.902 -0.851 21.941 1.00 81.75 92 ALA A C 1
ATOM 704 O O . ALA A 1 92 ? -15.411 -1.286 20.902 1.00 81.75 92 ALA A O 1
ATOM 705 N N . VAL A 1 93 ? -15.815 0.438 22.289 1.00 82.75 93 VAL A N 1
ATOM 706 C CA . VAL A 1 93 ? -15.159 1.454 21.447 1.00 82.75 93 VAL A CA 1
ATOM 707 C C . VAL A 1 93 ? -13.676 1.130 21.251 1.00 82.75 93 VAL A C 1
ATOM 709 O O . VAL A 1 93 ? -13.205 1.106 20.119 1.00 82.75 93 VAL A O 1
ATOM 712 N N . ARG A 1 94 ? -12.936 0.787 22.317 1.00 83.56 94 ARG A N 1
ATOM 713 C CA . ARG A 1 94 ? -11.516 0.399 22.191 1.00 83.56 94 ARG A CA 1
ATOM 714 C C . ARG A 1 94 ? -11.316 -0.849 21.329 1.00 83.56 94 ARG A C 1
ATOM 716 O O . ARG A 1 94 ? -10.343 -0.919 20.584 1.00 83.56 94 ARG A O 1
ATOM 723 N N . LYS A 1 95 ? -12.216 -1.834 21.422 1.00 82.06 95 LYS A N 1
ATOM 724 C CA . LYS A 1 95 ? -12.181 -3.022 20.555 1.00 82.06 95 LYS A CA 1
ATOM 725 C C . LYS A 1 95 ? -12.457 -2.664 19.096 1.00 82.06 95 LYS A C 1
ATOM 727 O O . LYS A 1 95 ? -11.732 -3.156 18.242 1.00 82.06 95 LYS A O 1
ATOM 732 N N . ALA A 1 96 ? -13.434 -1.800 18.826 1.00 81.81 96 ALA A N 1
ATOM 733 C CA . ALA A 1 96 ? -13.752 -1.353 17.471 1.00 81.81 96 ALA A CA 1
ATOM 734 C C . ALA A 1 96 ? -12.589 -0.572 16.836 1.00 81.81 96 ALA A C 1
ATOM 736 O O . ALA A 1 96 ? -12.218 -0.856 15.703 1.00 81.81 96 ALA A O 1
ATOM 737 N N . VAL A 1 97 ? -11.951 0.335 17.587 1.00 82.44 97 VAL A N 1
ATOM 738 C CA . VAL A 1 97 ? -10.758 1.065 17.119 1.00 82.44 97 VAL A CA 1
ATOM 739 C C . VAL A 1 97 ? -9.623 0.095 16.795 1.00 82.44 97 VAL A C 1
ATOM 741 O O . VAL A 1 97 ? -9.055 0.158 15.711 1.00 82.44 97 VAL A O 1
ATOM 744 N N . LYS A 1 98 ? -9.337 -0.861 17.687 1.00 86.00 98 LYS A N 1
ATOM 745 C CA . LYS A 1 98 ? -8.278 -1.849 17.452 1.00 86.00 98 LYS A CA 1
ATOM 746 C C . LYS A 1 98 ? -8.570 -2.748 16.244 1.00 86.00 98 LYS A C 1
ATOM 748 O O . LYS A 1 98 ? -7.670 -3.032 15.466 1.00 86.00 98 LYS A O 1
ATOM 753 N N . GLN A 1 99 ? -9.824 -3.164 16.060 1.00 81.25 99 GLN A N 1
ATOM 754 C CA . GLN A 1 99 ? -10.236 -3.938 14.886 1.00 81.25 99 GLN A CA 1
ATOM 755 C C . GLN A 1 99 ? -10.097 -3.139 13.588 1.00 81.25 99 GLN A C 1
ATOM 757 O O . GLN A 1 99 ? -9.633 -3.695 12.598 1.00 81.25 99 GLN A O 1
ATOM 762 N N . ALA A 1 100 ? -10.439 -1.848 13.595 1.00 78.75 100 ALA A N 1
ATOM 763 C CA . ALA A 1 100 ? -10.234 -0.977 12.442 1.00 78.75 100 ALA A CA 1
ATOM 764 C C . ALA A 1 100 ? -8.738 -0.808 12.118 1.00 78.75 100 ALA A C 1
ATOM 766 O O . ALA A 1 100 ? -8.343 -0.915 10.961 1.00 78.75 100 ALA A O 1
ATOM 767 N N . GLU A 1 101 ? -7.881 -0.624 13.128 1.00 82.62 101 GLU A N 1
ATOM 768 C CA . GLU A 1 101 ? -6.426 -0.549 12.929 1.00 82.62 101 GLU A CA 1
ATOM 769 C C . GLU A 1 101 ? -5.839 -1.849 12.365 1.00 82.62 101 GLU A C 1
ATOM 771 O O . GLU A 1 101 ? -4.972 -1.813 11.489 1.00 82.62 101 GLU A O 1
ATOM 776 N N . ASP A 1 102 ? -6.288 -2.999 12.868 1.00 84.56 102 ASP A N 1
ATOM 777 C CA . ASP A 1 102 ? -5.825 -4.301 12.394 1.00 84.56 102 ASP A CA 1
ATOM 778 C C . ASP A 1 102 ? -6.341 -4.598 10.973 1.00 84.56 102 ASP A C 1
ATOM 780 O O . ASP A 1 102 ? -5.592 -5.153 10.167 1.00 84.56 102 ASP A O 1
ATOM 784 N N . ALA A 1 103 ? -7.556 -4.152 10.625 1.00 80.06 103 ALA A N 1
ATOM 785 C CA . ALA A 1 103 ? -8.099 -4.235 9.267 1.00 80.06 103 ALA A CA 1
ATOM 786 C C . ALA A 1 103 ? -7.279 -3.400 8.270 1.00 80.06 103 ALA A C 1
ATOM 788 O O . ALA A 1 103 ? -6.808 -3.938 7.271 1.00 80.06 103 ALA A O 1
ATOM 789 N N . VAL A 1 104 ? -6.977 -2.137 8.591 1.00 81.38 104 VAL A N 1
ATOM 790 C CA . VAL A 1 104 ? -6.141 -1.270 7.736 1.00 81.38 104 VAL A CA 1
ATOM 791 C C . VAL A 1 104 ? -4.739 -1.859 7.536 1.00 81.38 104 VAL A C 1
ATOM 793 O O . VAL A 1 104 ? -4.156 -1.763 6.455 1.00 81.38 104 VAL A O 1
ATOM 796 N N . LYS A 1 105 ? -4.159 -2.493 8.565 1.00 82.75 105 LYS A N 1
ATOM 797 C CA . LYS A 1 105 ? -2.864 -3.184 8.430 1.00 82.75 105 LYS A CA 1
ATOM 798 C C . LYS A 1 105 ? -2.960 -4.412 7.526 1.00 82.75 105 LYS A C 1
ATOM 800 O O . LYS A 1 105 ? -2.031 -4.655 6.754 1.00 82.75 105 LYS A O 1
ATOM 805 N N . ALA A 1 106 ? -4.040 -5.184 7.636 1.00 84.12 106 ALA A N 1
ATOM 806 C CA . ALA A 1 106 ? -4.271 -6.354 6.796 1.00 84.12 106 ALA A CA 1
ATOM 807 C C . ALA A 1 106 ? -4.435 -5.955 5.322 1.00 84.12 106 ALA A C 1
ATOM 809 O O . ALA A 1 106 ? -3.768 -6.535 4.466 1.00 84.12 106 ALA A O 1
ATOM 810 N N . GLU A 1 107 ? -5.211 -4.907 5.044 1.00 84.69 107 GLU A N 1
ATOM 811 C CA . GLU A 1 107 ? -5.405 -4.355 3.698 1.00 84.69 107 GLU A CA 1
ATOM 812 C C . GLU A 1 107 ? -4.086 -3.857 3.098 1.00 84.69 107 GLU A C 1
ATOM 814 O O . GLU A 1 107 ? -3.691 -4.296 2.022 1.00 84.69 107 GLU A O 1
ATOM 819 N N . LYS A 1 108 ? -3.308 -3.056 3.840 1.00 84.75 108 LYS A N 1
ATOM 820 C CA . LYS A 1 108 ? -1.979 -2.605 3.385 1.00 84.75 108 LYS A CA 1
ATOM 821 C C . LYS A 1 108 ? -1.031 -3.759 3.071 1.00 84.75 108 LYS A C 1
ATOM 823 O O . LYS A 1 108 ? -0.211 -3.657 2.158 1.00 84.75 108 LYS A O 1
ATOM 828 N N . LYS A 1 109 ? -1.094 -4.849 3.841 1.00 88.56 109 LYS A N 1
ATOM 829 C CA . LYS A 1 109 ? -0.296 -6.050 3.564 1.00 88.56 109 LYS A CA 1
ATOM 830 C C . LYS A 1 109 ? -0.761 -6.722 2.273 1.00 88.56 109 LYS A C 1
ATOM 832 O O . LYS A 1 109 ? 0.084 -7.131 1.483 1.00 88.56 109 LYS A O 1
ATOM 837 N N . GLN A 1 110 ? -2.071 -6.804 2.057 1.00 90.06 110 GLN A N 1
ATOM 838 C CA . GLN A 1 110 ? -2.649 -7.366 0.843 1.00 90.06 110 GLN A CA 1
ATOM 839 C C . GLN A 1 110 ? -2.274 -6.546 -0.395 1.00 90.06 110 GLN A C 1
ATOM 841 O O . GLN A 1 110 ? -1.845 -7.123 -1.382 1.00 90.06 110 GLN A O 1
ATOM 846 N N . TRP A 1 111 ? -2.320 -5.215 -0.335 1.00 90.94 111 TRP A N 1
ATOM 847 C CA . TRP A 1 111 ? -1.939 -4.352 -1.461 1.00 90.94 111 TRP A CA 1
ATOM 848 C C . TRP A 1 111 ? -0.481 -4.537 -1.884 1.00 90.94 111 TRP A C 1
ATOM 850 O O . TRP A 1 111 ? -0.180 -4.675 -3.068 1.00 90.94 111 TRP A O 1
ATOM 860 N N . LYS A 1 112 ? 0.430 -4.629 -0.906 1.00 89.69 112 LYS A N 1
ATOM 861 C CA . LYS A 1 112 ? 1.842 -4.938 -1.171 1.00 89.69 112 LYS A CA 1
ATOM 862 C C . LYS A 1 112 ? 2.026 -6.322 -1.782 1.00 89.69 112 LYS A C 1
ATOM 864 O O . LYS A 1 112 ? 2.901 -6.487 -2.625 1.00 89.69 112 LYS A O 1
ATOM 869 N N . GLN A 1 113 ? 1.232 -7.301 -1.349 1.00 92.62 113 GLN A N 1
ATOM 870 C CA . GLN A 1 113 ? 1.259 -8.640 -1.927 1.00 92.62 113 GLN A CA 1
ATOM 871 C C . GLN A 1 113 ? 0.761 -8.617 -3.374 1.00 92.62 113 GLN A C 1
ATOM 873 O O . GLN A 1 113 ? 1.472 -9.096 -4.243 1.00 92.62 113 GLN A O 1
ATOM 878 N N . ASN A 1 114 ? -0.374 -7.969 -3.645 1.00 91.81 114 ASN A N 1
ATOM 879 C CA . ASN A 1 114 ? -0.931 -7.846 -4.992 1.00 91.81 114 ASN A CA 1
ATOM 880 C C . ASN A 1 114 ? 0.057 -7.182 -5.960 1.00 91.81 114 ASN A C 1
ATOM 882 O O . ASN A 1 114 ? 0.220 -7.641 -7.085 1.00 91.81 114 ASN A O 1
ATOM 886 N N . TRP A 1 115 ? 0.737 -6.116 -5.525 1.00 94.31 115 TRP A N 1
ATOM 887 C CA . TRP A 1 115 ? 1.788 -5.492 -6.329 1.00 94.31 115 TRP A CA 1
ATOM 888 C C . TRP A 1 115 ? 2.958 -6.449 -6.582 1.00 94.31 115 TRP A C 1
ATOM 890 O O . TRP A 1 115 ? 3.475 -6.513 -7.694 1.00 94.31 115 TRP A O 1
ATOM 900 N N . ASN A 1 116 ? 3.358 -7.219 -5.565 1.00 93.62 116 ASN A N 1
ATOM 901 C CA . ASN A 1 116 ? 4.427 -8.202 -5.698 1.00 93.62 116 ASN A CA 1
ATOM 902 C C . ASN A 1 116 ? 4.079 -9.303 -6.708 1.00 93.62 116 ASN A C 1
ATOM 904 O O . ASN A 1 116 ? 4.893 -9.647 -7.558 1.00 93.62 116 ASN A O 1
ATOM 908 N N . ASP A 1 117 ? 2.848 -9.800 -6.641 1.00 94.31 117 ASP A N 1
ATOM 909 C CA . ASP A 1 117 ? 2.333 -10.807 -7.563 1.00 94.31 117 ASP A CA 1
ATOM 910 C C . ASP A 1 117 ? 2.237 -10.244 -8.992 1.00 94.31 117 ASP A C 1
ATOM 912 O O . ASP A 1 117 ? 2.561 -10.939 -9.952 1.00 94.31 117 ASP A O 1
ATOM 916 N N . TYR A 1 118 ? 1.861 -8.967 -9.138 1.00 93.50 118 TYR A N 1
ATOM 917 C CA . TYR A 1 118 ? 1.766 -8.297 -10.433 1.00 93.50 118 TYR A CA 1
ATOM 918 C C . TYR A 1 118 ? 3.109 -8.254 -11.173 1.00 93.50 118 TYR A C 1
ATOM 920 O O . TYR A 1 118 ? 3.182 -8.740 -12.303 1.00 93.50 118 TYR A O 1
ATOM 928 N N . TRP A 1 119 ? 4.171 -7.707 -10.563 1.00 92.94 119 TRP A N 1
ATOM 929 C CA . TRP A 1 119 ? 5.452 -7.567 -11.274 1.00 92.94 119 TRP A CA 1
ATOM 930 C C . TRP A 1 119 ? 6.132 -8.919 -11.511 1.00 92.94 119 TRP A C 1
ATOM 932 O O . TRP A 1 119 ? 6.827 -9.069 -12.507 1.00 92.94 119 TRP A O 1
ATOM 942 N N . GLN A 1 120 ? 5.895 -9.919 -10.653 1.00 94.31 120 GLN A N 1
ATOM 943 C CA . GLN A 1 120 ? 6.368 -11.287 -10.891 1.00 94.31 120 GLN A CA 1
ATOM 944 C C . GLN A 1 120 ? 5.652 -11.946 -12.073 1.00 94.31 120 GLN A C 1
ATOM 946 O O . GLN A 1 120 ? 6.281 -12.658 -12.849 1.00 94.31 120 GLN A O 1
ATOM 951 N N . ALA A 1 121 ? 4.345 -11.715 -12.222 1.00 94.25 121 ALA A N 1
ATOM 952 C CA . ALA A 1 121 ? 3.569 -12.261 -13.334 1.00 94.25 121 ALA A CA 1
ATOM 953 C C . ALA A 1 121 ? 3.897 -11.598 -14.684 1.00 94.25 121 ALA A C 1
ATOM 955 O O . ALA A 1 121 ? 3.670 -12.211 -15.723 1.00 94.25 121 ALA A O 1
ATOM 956 N N . HIS A 1 122 ? 4.419 -10.368 -14.663 1.00 93.50 122 HIS A N 1
ATOM 957 C CA . HIS A 1 122 ? 4.775 -9.592 -15.856 1.00 93.50 122 HIS A CA 1
ATOM 958 C C . HIS A 1 122 ? 6.291 -9.503 -16.082 1.00 93.50 122 HIS A C 1
ATOM 960 O O . HIS A 1 122 ? 6.730 -8.694 -16.889 1.00 93.50 122 HIS A O 1
ATOM 966 N N . ASP A 1 123 ? 7.103 -10.293 -15.373 1.00 93.56 123 ASP A N 1
ATOM 967 C CA . ASP A 1 123 ? 8.555 -10.316 -15.569 1.00 93.56 123 ASP A CA 1
ATOM 968 C C . ASP A 1 123 ? 8.883 -10.770 -17.001 1.00 93.56 123 ASP A C 1
ATOM 970 O O . ASP A 1 123 ? 8.540 -11.886 -17.400 1.00 93.56 123 ASP A O 1
ATOM 974 N N . VAL A 1 124 ? 9.563 -9.916 -17.771 1.00 92.88 124 VAL A N 1
ATOM 975 C CA . VAL A 1 124 ? 9.958 -10.218 -19.157 1.00 92.88 124 VAL A CA 1
ATOM 976 C C . VAL A 1 124 ? 11.268 -11.009 -19.222 1.00 92.88 124 VAL A C 1
ATOM 978 O O . VAL A 1 124 ? 11.896 -11.104 -20.271 1.00 92.88 124 VAL A O 1
ATOM 981 N N . ALA A 1 125 ? 11.729 -11.561 -18.093 1.00 89.31 125 ALA A N 1
ATOM 982 C CA . ALA A 1 125 ? 12.877 -12.464 -17.992 1.00 89.31 125 ALA A CA 1
ATOM 983 C C . ALA A 1 125 ? 14.174 -11.915 -18.623 1.00 89.31 125 ALA A C 1
ATOM 985 O O . ALA A 1 125 ? 15.050 -12.671 -19.049 1.00 89.31 125 ALA A O 1
ATOM 986 N N . GLY A 1 126 ? 14.321 -10.588 -18.646 1.00 87.50 126 GLY A N 1
ATOM 987 C CA . GLY A 1 126 ? 15.491 -9.914 -19.200 1.00 87.50 126 GLY A CA 1
ATOM 988 C C . GLY A 1 126 ? 15.464 -9.692 -20.711 1.00 87.50 126 GLY A C 1
ATOM 989 O O . GLY A 1 126 ? 16.533 -9.473 -21.277 1.00 87.50 126 GLY A O 1
ATOM 990 N N . GLU A 1 127 ? 14.293 -9.708 -21.353 1.00 93.50 127 GLU A N 1
ATOM 991 C CA . GLU A 1 127 ? 14.147 -9.249 -22.736 1.00 93.50 127 GLU A CA 1
ATOM 992 C C . GLU A 1 127 ? 14.760 -7.855 -22.954 1.00 93.50 127 GLU A C 1
ATOM 994 O O . GLU A 1 127 ? 14.680 -6.955 -22.103 1.00 93.50 127 GLU A O 1
ATOM 999 N N . THR A 1 128 ? 15.386 -7.685 -24.121 1.00 95.81 128 THR A N 1
ATOM 1000 C CA . THR A 1 128 ? 16.080 -6.453 -24.497 1.00 95.81 128 THR A CA 1
ATOM 1001 C C . THR A 1 128 ? 15.469 -5.790 -25.725 1.00 95.81 128 THR A C 1
ATOM 1003 O O . THR A 1 128 ? 14.792 -6.432 -26.534 1.00 95.81 128 THR A O 1
ATOM 1006 N N . PHE A 1 129 ? 15.699 -4.487 -25.867 1.00 93.62 129 PHE A N 1
ATOM 1007 C CA . PHE A 1 129 ? 15.447 -3.775 -27.118 1.00 93.62 129 PHE A CA 1
ATOM 1008 C C . PHE A 1 129 ? 16.601 -3.988 -28.103 1.00 93.62 129 PHE A C 1
ATOM 1010 O O . PHE A 1 129 ? 17.752 -4.139 -27.691 1.00 93.62 129 PHE A O 1
ATOM 1017 N N . ASP A 1 130 ? 16.285 -3.984 -29.399 1.00 94.12 130 ASP A N 1
ATOM 1018 C CA . ASP A 1 130 ? 17.285 -4.078 -30.472 1.00 94.12 130 ASP A CA 1
ATOM 1019 C C . ASP A 1 130 ? 18.010 -2.742 -30.702 1.00 94.12 130 ASP A C 1
ATOM 1021 O O . ASP A 1 130 ? 19.151 -2.716 -31.164 1.00 94.12 130 ASP A O 1
ATOM 1025 N N . ALA A 1 131 ? 17.348 -1.634 -30.363 1.00 95.00 131 ALA A N 1
ATOM 1026 C CA . ALA A 1 131 ? 17.851 -0.273 -30.474 1.00 95.00 131 ALA A CA 1
ATOM 1027 C C . ALA A 1 131 ? 17.591 0.506 -29.179 1.00 95.00 131 ALA A C 1
ATOM 1029 O O . ALA A 1 131 ? 16.751 0.120 -28.364 1.00 95.00 131 ALA A O 1
ATOM 1030 N N . GLU A 1 132 ? 18.333 1.593 -28.994 1.00 94.12 132 GLU A N 1
ATOM 1031 C CA . GLU A 1 132 ? 18.128 2.510 -27.876 1.00 94.12 132 GLU A CA 1
ATOM 1032 C C . GLU A 1 132 ? 16.757 3.203 -28.012 1.00 94.12 132 GLU A C 1
ATOM 1034 O O . GLU A 1 132 ? 16.438 3.673 -29.109 1.00 94.12 132 GLU A O 1
ATOM 1039 N N . PRO A 1 133 ? 15.930 3.235 -26.948 1.00 95.12 133 PRO A N 1
ATOM 1040 C CA . PRO A 1 133 ? 14.658 3.954 -26.969 1.00 95.12 133 PRO A CA 1
ATOM 1041 C C . PRO A 1 133 ? 14.886 5.468 -27.066 1.00 95.12 133 PRO A C 1
ATOM 1043 O O . PRO A 1 133 ? 15.890 5.974 -26.566 1.00 95.12 133 PRO A O 1
ATOM 1046 N N . GLU A 1 134 ? 13.950 6.176 -27.704 1.00 93.75 134 GLU A N 1
ATOM 1047 C CA . GLU A 1 134 ? 14.039 7.625 -27.947 1.00 93.75 134 GLU A CA 1
ATOM 1048 C C . GLU A 1 134 ? 14.079 8.409 -26.628 1.00 93.75 134 GLU A C 1
ATOM 1050 O O . GLU A 1 134 ? 15.038 9.139 -26.374 1.00 93.75 134 GLU A O 1
ATOM 1055 N N . ASP A 1 135 ? 13.115 8.145 -25.743 1.00 94.88 135 ASP A N 1
ATOM 1056 C CA . ASP A 1 135 ? 13.072 8.686 -24.386 1.00 94.88 135 ASP A CA 1
ATOM 1057 C C . ASP A 1 135 ? 13.519 7.623 -23.383 1.00 94.88 135 ASP A C 1
ATOM 1059 O O . ASP A 1 135 ? 12.729 6.842 -22.845 1.00 94.88 135 ASP A O 1
ATOM 1063 N N . SER A 1 136 ? 14.828 7.561 -23.144 1.00 95.94 136 SER A N 1
ATOM 1064 C CA . SER A 1 136 ? 15.414 6.556 -22.262 1.00 95.94 136 SER A CA 1
ATOM 1065 C C . SER A 1 136 ? 15.640 7.061 -20.834 1.00 95.94 136 SER A C 1
ATOM 1067 O O . SER A 1 136 ? 16.077 8.186 -20.595 1.00 95.94 136 SER A O 1
ATOM 1069 N N . ILE A 1 137 ? 15.397 6.192 -19.850 1.00 97.06 137 ILE A N 1
ATOM 1070 C CA . ILE A 1 137 ? 15.698 6.442 -18.437 1.00 97.06 137 ILE A CA 1
ATOM 1071 C C . ILE A 1 137 ? 16.581 5.335 -17.862 1.00 97.06 137 ILE A C 1
ATOM 1073 O O . ILE A 1 137 ? 16.382 4.143 -18.117 1.00 97.06 137 ILE A O 1
ATOM 1077 N N . THR A 1 138 ? 17.581 5.704 -17.057 1.00 97.00 138 THR A N 1
ATOM 1078 C CA . THR A 1 138 ? 18.445 4.707 -16.415 1.00 97.00 138 THR A CA 1
ATOM 1079 C C . THR A 1 138 ? 17.732 4.013 -15.257 1.00 97.00 138 THR A C 1
ATOM 1081 O O . THR A 1 138 ? 16.845 4.571 -14.612 1.00 97.00 138 THR A O 1
ATOM 1084 N N . GLN A 1 139 ? 18.177 2.803 -14.913 1.00 96.50 139 GLN A N 1
ATOM 1085 C CA . GLN A 1 139 ? 17.681 2.088 -13.730 1.00 96.50 139 GLN A CA 1
ATOM 1086 C C . GLN A 1 139 ? 17.739 2.923 -12.434 1.00 96.50 139 GLN A C 1
ATOM 1088 O O . GLN A 1 139 ? 16.834 2.851 -11.603 1.00 96.50 139 GLN A O 1
ATOM 1093 N N . THR A 1 140 ? 18.820 3.686 -12.244 1.00 95.69 140 THR A N 1
ATOM 1094 C CA . THR A 1 140 ? 19.027 4.518 -11.049 1.00 95.69 140 THR A CA 1
ATOM 1095 C C . THR A 1 140 ? 18.070 5.703 -11.035 1.00 95.69 140 THR A C 1
ATOM 1097 O O . THR A 1 140 ? 17.482 6.004 -9.993 1.00 95.69 140 THR A O 1
ATOM 1100 N N . ASP A 1 141 ? 17.877 6.343 -12.188 1.00 96.31 141 ASP A N 1
ATOM 1101 C CA . ASP A 1 141 ? 16.983 7.492 -12.317 1.00 96.31 141 ASP A CA 1
ATOM 1102 C C . ASP A 1 141 ? 15.530 7.053 -12.160 1.00 96.31 141 ASP A C 1
ATOM 1104 O O . ASP A 1 141 ? 14.792 7.677 -11.408 1.00 96.31 141 ASP A O 1
ATOM 1108 N N . ALA A 1 142 ? 15.135 5.908 -12.722 1.00 96.44 142 ALA A N 1
ATOM 1109 C CA . ALA A 1 142 ? 13.810 5.333 -12.496 1.00 96.44 142 ALA A CA 1
ATOM 1110 C C . ALA A 1 142 ? 13.560 5.005 -11.010 1.00 96.44 142 ALA A C 1
ATOM 1112 O O . ALA A 1 142 ? 12.462 5.209 -10.490 1.00 96.44 142 ALA A O 1
ATOM 1113 N N . GLY A 1 143 ? 14.587 4.554 -10.285 1.00 94.69 143 GLY A N 1
ATOM 1114 C CA . GLY A 1 143 ? 14.499 4.348 -8.839 1.00 94.69 143 GLY A CA 1
ATOM 1115 C C . GLY A 1 143 ? 14.428 5.638 -8.023 1.00 94.69 143 GLY A C 1
ATOM 1116 O O . GLY A 1 143 ? 13.820 5.647 -6.954 1.00 94.69 143 GLY A O 1
ATOM 1117 N N . THR A 1 144 ? 15.007 6.729 -8.521 1.00 93.94 144 THR A N 1
ATOM 1118 C CA . THR A 1 144 ? 15.029 8.028 -7.833 1.00 93.94 144 THR A CA 1
ATOM 1119 C C . THR A 1 144 ? 13.764 8.830 -8.119 1.00 93.94 144 THR A C 1
ATOM 1121 O O . THR A 1 144 ? 13.107 9.291 -7.187 1.00 93.94 144 THR A O 1
ATOM 1124 N N . ILE A 1 145 ? 13.410 8.949 -9.399 1.00 92.88 145 ILE A N 1
ATOM 1125 C CA . ILE A 1 145 ? 12.263 9.705 -9.897 1.00 92.88 145 ILE A CA 1
ATOM 1126 C C . ILE A 1 145 ? 10.986 8.953 -9.566 1.00 92.88 145 ILE A C 1
ATOM 1128 O O . ILE A 1 145 ? 10.153 9.525 -8.885 1.00 92.88 145 ILE A O 1
ATOM 1132 N N . TYR A 1 146 ? 10.866 7.680 -9.966 1.00 94.25 146 TYR A N 1
ATOM 1133 C CA . TYR A 1 146 ? 9.621 6.900 -9.891 1.00 94.25 146 TYR A CA 1
ATOM 1134 C C . TYR A 1 146 ? 9.522 5.953 -8.686 1.00 94.25 146 TYR A C 1
ATOM 1136 O O . TYR A 1 146 ? 8.526 5.246 -8.513 1.00 94.25 146 TYR A O 1
ATOM 1144 N N . ARG A 1 147 ? 10.561 5.902 -7.840 1.00 93.94 147 ARG A N 1
ATOM 1145 C CA . ARG A 1 147 ? 10.651 4.983 -6.687 1.00 93.94 147 ARG A CA 1
ATOM 1146 C C . ARG A 1 147 ? 10.436 3.513 -7.065 1.00 93.94 147 ARG A C 1
ATOM 1148 O O . ARG A 1 147 ? 9.931 2.721 -6.259 1.00 93.94 147 ARG A O 1
ATOM 1155 N N . LEU A 1 148 ? 10.818 3.137 -8.284 1.00 95.81 148 LEU A N 1
ATOM 1156 C CA . LEU A 1 148 ? 10.763 1.762 -8.770 1.00 95.81 148 LEU A CA 1
ATOM 1157 C C . LEU A 1 148 ? 12.031 1.000 -8.381 1.00 95.81 148 LEU A C 1
ATOM 1159 O O . LEU A 1 148 ? 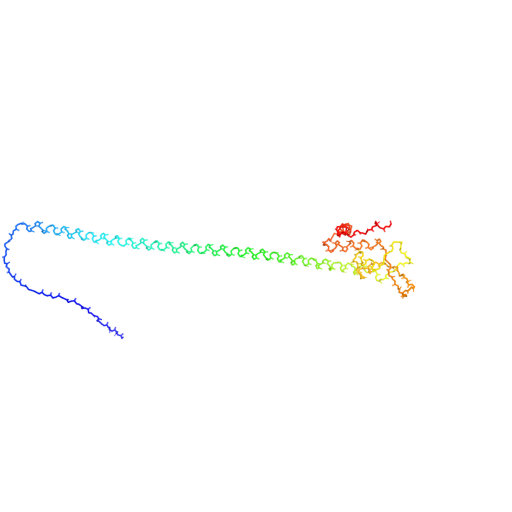13.150 1.497 -8.468 1.00 95.81 148 LEU A O 1
ATOM 1163 N N . THR A 1 149 ? 11.870 -0.233 -7.917 1.00 95.69 149 THR A N 1
ATOM 1164 C CA . THR A 1 149 ? 13.008 -1.079 -7.552 1.00 95.69 149 THR A CA 1
ATOM 1165 C C . THR A 1 149 ? 13.568 -1.805 -8.777 1.00 95.69 149 THR A C 1
ATOM 1167 O O . THR A 1 149 ? 12.833 -2.087 -9.723 1.00 95.69 149 THR A O 1
ATOM 1170 N N . PRO A 1 150 ? 14.846 -2.227 -8.741 1.00 95.31 150 PRO A N 1
ATOM 1171 C CA . PRO A 1 150 ? 15.444 -3.069 -9.775 1.00 95.31 150 PRO A CA 1
ATOM 1172 C C . PRO A 1 150 ? 14.640 -4.305 -10.183 1.00 95.31 150 PRO A C 1
ATOM 1174 O O . PRO A 1 150 ? 14.740 -4.730 -11.327 1.00 95.31 150 PRO A O 1
ATOM 1177 N N . LYS A 1 151 ? 13.896 -4.899 -9.242 1.00 94.81 151 LYS A N 1
ATOM 1178 C CA . LYS A 1 151 ? 13.080 -6.094 -9.487 1.00 94.81 151 LYS A CA 1
ATOM 1179 C C . LYS A 1 151 ? 11.790 -5.749 -10.217 1.00 94.81 151 LYS A C 1
ATOM 1181 O O . LYS A 1 151 ? 11.427 -6.435 -11.156 1.00 94.81 151 LYS A O 1
ATOM 1186 N N . GLU A 1 152 ? 11.149 -4.658 -9.808 1.00 95.19 152 GLU A N 1
ATOM 1187 C CA . GLU A 1 152 ? 9.936 -4.155 -10.453 1.00 95.19 152 GLU A CA 1
ATOM 1188 C C . GLU A 1 152 ? 10.225 -3.747 -11.901 1.00 95.19 152 GLU A C 1
ATOM 1190 O O . GLU A 1 152 ? 9.463 -4.098 -12.785 1.00 95.19 152 GLU A O 1
ATOM 1195 N N . LEU A 1 153 ? 11.370 -3.114 -12.173 1.00 96.25 153 LEU A N 1
ATOM 1196 C CA . LEU A 1 153 ? 11.804 -2.800 -13.542 1.00 96.25 153 LEU A CA 1
ATOM 1197 C C . LEU A 1 153 ? 12.100 -4.045 -14.399 1.00 96.25 153 LEU A C 1
ATOM 1199 O O . LEU A 1 153 ? 12.252 -3.922 -15.607 1.00 96.25 153 LEU A O 1
ATOM 1203 N N . GLY A 1 154 ? 12.179 -5.240 -13.803 1.00 94.50 154 GLY A N 1
ATOM 1204 C CA . GLY A 1 154 ? 12.328 -6.498 -14.539 1.00 94.50 154 GLY A CA 1
ATOM 1205 C C . GLY A 1 154 ? 11.121 -6.848 -15.412 1.00 94.50 154 GLY A C 1
ATOM 1206 O O . GLY A 1 154 ? 11.268 -7.617 -16.352 1.00 94.50 154 GLY A O 1
ATOM 1207 N N . CYS A 1 155 ? 9.955 -6.244 -15.155 1.00 95.38 155 CYS A N 1
ATOM 1208 C CA . CYS A 1 155 ? 8.778 -6.398 -16.014 1.00 95.38 155 CYS A CA 1
ATOM 1209 C C . CYS A 1 155 ? 8.819 -5.564 -17.303 1.00 95.38 155 CYS A C 1
ATOM 1211 O O . CYS A 1 155 ? 7.910 -5.672 -18.119 1.00 95.38 155 CYS A O 1
ATOM 1213 N N . LEU A 1 156 ? 9.858 -4.744 -17.495 1.00 96.12 156 LEU A N 1
ATOM 1214 C CA . LEU A 1 156 ? 10.040 -3.926 -18.689 1.00 96.12 156 LEU A CA 1
ATOM 1215 C C . LEU A 1 156 ? 11.248 -4.399 -19.493 1.00 96.12 156 LEU A C 1
ATOM 1217 O O . LEU A 1 156 ? 12.259 -4.859 -18.945 1.00 96.12 156 LEU A O 1
ATOM 1221 N N . ARG A 1 157 ? 11.156 -4.234 -20.812 1.00 96.56 157 ARG A N 1
ATOM 1222 C CA . ARG A 1 157 ? 12.287 -4.454 -21.713 1.00 96.56 157 ARG A CA 1
ATOM 1223 C C . ARG A 1 157 ? 13.339 -3.376 -21.472 1.00 96.56 157 ARG A C 1
ATOM 1225 O O . ARG A 1 157 ? 13.038 -2.269 -21.031 1.00 96.56 157 ARG A O 1
ATOM 1232 N N . HIS A 1 158 ? 14.599 -3.706 -21.741 1.00 97.00 158 HIS A N 1
ATOM 1233 C CA . HIS A 1 158 ? 15.697 -2.765 -21.529 1.00 97.00 158 HIS A CA 1
ATOM 1234 C C . HIS A 1 158 ? 16.723 -2.787 -22.655 1.00 97.00 158 HIS A C 1
ATOM 1236 O O . HIS A 1 158 ? 16.979 -3.818 -23.268 1.00 97.00 158 HIS A O 1
ATOM 1242 N N . PHE A 1 159 ? 17.364 -1.654 -22.902 1.00 97.06 159 PHE A N 1
ATOM 1243 C CA . PHE A 1 159 ? 18.520 -1.570 -23.779 1.00 97.06 159 PHE A CA 1
ATOM 1244 C C . PHE A 1 159 ? 19.812 -1.608 -22.940 1.00 97.06 159 PHE A C 1
ATOM 1246 O O . PHE A 1 159 ? 19.967 -0.810 -22.004 1.00 97.06 159 PHE A O 1
ATOM 1253 N N . PRO A 1 160 ? 20.732 -2.555 -23.197 1.00 96.25 160 PRO A N 1
ATOM 1254 C CA . PRO A 1 160 ? 22.022 -2.598 -22.523 1.00 96.25 160 PRO A CA 1
ATOM 1255 C C . PRO A 1 160 ? 22.988 -1.579 -23.145 1.00 96.25 160 PRO A C 1
ATOM 1257 O O . PRO A 1 160 ? 23.537 -1.815 -24.217 1.00 96.25 160 PRO A O 1
ATOM 1260 N N . ASP A 1 161 ? 23.268 -0.485 -22.439 1.00 95.38 161 ASP A N 1
ATOM 1261 C CA . ASP A 1 161 ? 24.226 0.531 -22.889 1.00 95.38 161 ASP A CA 1
ATOM 1262 C C . ASP A 1 161 ? 25.583 0.379 -22.181 1.00 95.38 161 ASP A C 1
ATOM 1264 O O . ASP A 1 161 ? 25.673 0.346 -20.947 1.00 95.38 161 ASP A O 1
ATOM 1268 N N . TYR A 1 162 ? 26.660 0.254 -22.959 1.00 95.19 162 TYR A N 1
ATOM 1269 C CA . TYR A 1 162 ? 28.008 0.020 -22.447 1.00 95.19 162 TYR A CA 1
ATOM 1270 C C . TYR A 1 162 ? 28.770 1.329 -22.233 1.00 95.19 162 TYR A C 1
ATOM 1272 O O . TYR A 1 162 ? 29.249 1.971 -23.169 1.00 95.19 162 TYR A O 1
ATOM 1280 N N . ILE A 1 163 ? 29.007 1.670 -20.965 1.00 93.19 163 ILE A N 1
ATOM 1281 C CA . ILE A 1 163 ? 29.768 2.863 -20.605 1.00 93.19 163 ILE A CA 1
ATOM 1282 C C . ILE A 1 163 ? 31.263 2.538 -20.638 1.00 93.19 163 ILE A C 1
ATOM 1284 O O . ILE A 1 163 ? 31.818 1.958 -19.696 1.00 93.19 163 ILE A O 1
ATOM 1288 N N . GLN A 1 164 ? 31.936 2.965 -21.709 1.00 92.81 164 GLN A N 1
ATOM 1289 C CA . GLN A 1 164 ? 33.366 2.711 -21.934 1.00 92.81 164 GLN A CA 1
ATOM 1290 C C . GLN A 1 164 ? 34.251 3.180 -20.770 1.00 92.81 164 GLN A C 1
ATOM 1292 O O . GLN A 1 164 ? 35.187 2.478 -20.386 1.00 92.81 164 GLN A O 1
ATOM 1297 N N . LEU A 1 165 ? 33.920 4.330 -20.169 1.00 93.38 165 LEU A N 1
ATOM 1298 C CA . LEU A 1 165 ? 34.684 4.932 -19.073 1.00 93.38 165 LEU A CA 1
ATOM 1299 C C . LEU A 1 165 ? 34.738 4.038 -17.823 1.00 93.38 165 LEU A C 1
ATOM 1301 O O . LEU A 1 165 ? 35.777 3.943 -17.174 1.00 93.38 165 LEU A O 1
ATOM 1305 N N . TYR A 1 166 ? 33.634 3.358 -17.500 1.00 92.25 166 TYR A N 1
ATOM 1306 C CA . TYR A 1 166 ? 33.510 2.541 -16.287 1.00 92.25 166 TYR A CA 1
ATOM 1307 C C . TYR A 1 166 ? 33.598 1.037 -16.551 1.00 92.25 166 TYR A C 1
ATOM 1309 O O . TYR A 1 166 ? 33.564 0.262 -15.595 1.00 92.25 166 TYR A O 1
ATOM 1317 N N . LYS A 1 167 ? 33.710 0.621 -17.821 1.00 94.31 167 LYS A N 1
ATOM 1318 C CA . LYS A 1 167 ? 33.669 -0.786 -18.258 1.00 94.31 167 LYS A CA 1
ATOM 1319 C C . LYS A 1 167 ? 32.470 -1.543 -17.673 1.00 94.31 167 LYS A C 1
ATOM 1321 O O . LYS A 1 167 ? 32.593 -2.684 -17.230 1.00 94.31 167 LYS A O 1
ATOM 1326 N N . LYS A 1 168 ? 31.318 -0.872 -17.617 1.00 95.25 168 LYS A N 1
ATOM 1327 C CA . LYS A 1 168 ? 30.065 -1.390 -17.056 1.00 95.25 168 LYS A CA 1
ATOM 1328 C C . LYS A 1 168 ? 28.919 -1.132 -18.022 1.00 95.25 168 LYS A C 1
ATOM 1330 O O . LYS A 1 168 ? 28.879 -0.087 -18.663 1.00 95.25 168 LYS A O 1
ATOM 1335 N N . THR A 1 169 ? 27.978 -2.066 -18.061 1.00 94.50 169 THR A N 1
ATOM 1336 C CA . THR A 1 169 ? 26.722 -1.917 -18.797 1.00 94.50 169 THR A CA 1
ATOM 1337 C C . THR A 1 169 ? 25.667 -1.328 -17.867 1.00 94.50 169 THR A C 1
ATOM 1339 O O . THR A 1 169 ? 25.446 -1.860 -16.776 1.00 94.50 169 THR A O 1
ATOM 1342 N N . ARG A 1 170 ? 25.030 -0.232 -18.278 1.00 95.00 170 ARG A N 1
ATOM 1343 C CA . ARG A 1 170 ? 23.820 0.294 -17.639 1.00 95.00 170 ARG A CA 1
ATOM 1344 C C . ARG A 1 170 ? 22.589 -0.206 -18.389 1.00 95.00 170 ARG A C 1
ATOM 1346 O O . ARG A 1 170 ? 22.662 -0.527 -19.571 1.00 95.00 170 ARG A O 1
ATOM 1353 N N . LYS A 1 171 ? 21.463 -0.272 -17.686 1.00 96.50 171 LYS A N 1
ATOM 1354 C CA . LYS A 1 171 ? 20.166 -0.584 -18.287 1.00 96.50 171 LYS A CA 1
ATOM 1355 C C . LYS A 1 171 ? 19.424 0.714 -18.561 1.00 96.50 171 LYS A C 1
ATOM 1357 O O . LYS A 1 171 ? 19.259 1.510 -17.630 1.00 96.50 171 LYS A O 1
ATOM 1362 N N . LEU A 1 172 ? 19.013 0.890 -19.808 1.00 97.06 172 LEU A N 1
ATOM 1363 C CA . LEU A 1 172 ? 18.121 1.950 -20.250 1.00 97.06 172 LEU A CA 1
ATOM 1364 C C . LEU A 1 172 ? 16.729 1.357 -20.461 1.00 97.06 172 LEU A C 1
ATOM 1366 O O . LEU A 1 172 ? 16.599 0.295 -21.065 1.00 97.06 172 LEU A O 1
ATOM 1370 N N . PHE A 1 173 ? 15.714 2.017 -19.928 1.00 97.50 173 PHE A N 1
ATOM 1371 C CA . PHE A 1 173 ? 14.310 1.643 -20.068 1.00 97.50 173 PHE A CA 1
ATOM 1372 C C . PHE A 1 173 ? 13.586 2.731 -20.849 1.00 97.50 173 PHE A C 1
ATOM 1374 O O . PHE A 1 173 ? 14.006 3.885 -20.799 1.00 97.50 173 PHE A O 1
ATOM 1381 N N . ASP A 1 174 ? 12.508 2.370 -21.533 1.00 97.00 174 ASP A N 1
ATOM 1382 C CA . ASP A 1 174 ? 11.629 3.349 -22.164 1.00 97.00 174 ASP A CA 1
ATOM 1383 C C . ASP A 1 174 ? 10.860 4.122 -21.083 1.00 97.00 174 ASP A C 1
ATOM 1385 O O . ASP A 1 174 ? 10.164 3.537 -20.244 1.00 97.00 174 ASP A O 1
ATOM 1389 N N . GLN A 1 175 ? 11.019 5.442 -21.055 1.00 95.88 175 GLN A N 1
ATOM 1390 C CA . GLN A 1 175 ? 10.369 6.287 -20.066 1.00 95.88 175 GLN A CA 1
ATOM 1391 C C . GLN A 1 175 ? 8.839 6.262 -20.208 1.00 95.88 175 GLN A C 1
ATOM 1393 O O . GLN A 1 175 ? 8.140 6.375 -19.192 1.00 95.88 175 GLN A O 1
ATOM 1398 N N . GLU A 1 176 ? 8.314 6.072 -21.422 1.00 95.94 176 GLU A N 1
ATOM 1399 C CA . GLU A 1 176 ? 6.875 5.953 -21.671 1.00 95.94 176 GLU A CA 1
ATOM 1400 C C . GLU A 1 176 ? 6.275 4.694 -21.039 1.00 95.94 176 GLU A C 1
ATOM 1402 O O . GLU A 1 176 ? 5.120 4.721 -20.621 1.00 95.94 176 GLU A O 1
ATOM 1407 N N . GLU A 1 177 ? 7.057 3.620 -20.879 1.00 95.62 177 GLU A N 1
ATOM 1408 C CA . GLU A 1 177 ? 6.633 2.396 -20.184 1.00 95.62 177 GLU A CA 1
ATOM 1409 C C . GLU A 1 177 ? 6.868 2.472 -18.664 1.00 95.62 177 GLU A C 1
ATOM 1411 O O . GLU A 1 177 ? 6.091 1.942 -17.861 1.00 95.62 177 GLU A O 1
ATOM 1416 N N . VAL A 1 178 ? 7.922 3.173 -18.235 1.00 96.31 178 VAL A N 1
ATOM 1417 C CA . VAL A 1 178 ? 8.264 3.330 -16.812 1.00 96.31 178 VAL A CA 1
ATOM 1418 C C . VAL A 1 178 ? 7.231 4.187 -16.067 1.00 96.31 178 VAL A C 1
ATOM 1420 O O . VAL A 1 178 ? 6.855 3.847 -14.940 1.00 96.31 178 VAL A O 1
ATOM 1423 N N . LYS A 1 179 ? 6.734 5.270 -16.682 1.00 95.06 179 LYS A N 1
ATOM 1424 C CA . LYS A 1 179 ? 5.698 6.157 -16.112 1.00 95.06 179 LYS A CA 1
ATOM 1425 C C . LYS A 1 179 ? 4.412 5.409 -15.698 1.00 95.06 179 LYS A C 1
ATOM 1427 O O . LYS A 1 179 ? 4.058 5.459 -14.516 1.00 95.06 179 LYS A O 1
ATOM 1432 N N . PRO A 1 180 ? 3.712 4.682 -16.593 1.00 95.25 180 PRO A N 1
ATOM 1433 C CA . PRO A 1 180 ? 2.485 3.974 -16.239 1.00 95.25 180 PRO A CA 1
ATOM 1434 C C . PRO A 1 180 ? 2.734 2.861 -15.218 1.00 95.25 180 PRO A C 1
ATOM 1436 O O . PRO A 1 180 ? 1.887 2.635 -14.351 1.00 95.25 180 PRO A O 1
ATOM 1439 N N . LEU A 1 181 ? 3.900 2.204 -15.239 1.00 95.31 181 LEU A N 1
ATOM 1440 C CA . LEU A 1 181 ? 4.264 1.226 -14.211 1.00 95.31 181 LEU A CA 1
ATOM 1441 C C . LEU A 1 181 ? 4.347 1.867 -12.815 1.00 95.31 181 LEU A C 1
ATOM 1443 O O . LEU A 1 181 ? 3.863 1.296 -11.832 1.00 95.31 181 LEU A O 1
ATOM 1447 N N . ALA A 1 182 ? 4.920 3.069 -12.725 1.00 95.38 182 ALA A N 1
ATOM 1448 C CA . ALA A 1 182 ? 4.990 3.836 -11.486 1.00 95.38 182 ALA A CA 1
ATOM 1449 C C . ALA A 1 182 ? 3.595 4.236 -10.985 1.00 95.38 182 ALA A C 1
ATOM 1451 O O . ALA A 1 182 ? 3.254 3.968 -9.832 1.00 95.38 182 ALA A O 1
ATOM 1452 N N . PHE A 1 183 ? 2.752 4.794 -11.857 1.00 95.44 183 PHE A N 1
ATOM 1453 C CA . PHE A 1 183 ? 1.377 5.165 -11.504 1.00 95.44 183 PHE A CA 1
ATOM 1454 C C . PHE A 1 183 ? 0.575 3.949 -11.038 1.00 95.44 183 PHE A C 1
ATOM 1456 O O . PHE A 1 183 ? -0.110 3.996 -10.013 1.00 95.44 183 PHE A O 1
ATOM 1463 N N . ARG A 1 184 ? 0.751 2.809 -11.712 1.00 95.00 184 ARG A N 1
ATOM 1464 C CA . ARG A 1 184 ? 0.135 1.545 -11.314 1.00 95.00 184 ARG A CA 1
ATOM 1465 C C . ARG A 1 184 ? 0.524 1.126 -9.903 1.00 95.00 184 ARG A C 1
ATOM 1467 O O . ARG A 1 184 ? -0.349 0.817 -9.090 1.00 95.00 184 ARG A O 1
ATOM 1474 N N . LYS A 1 185 ? 1.817 1.170 -9.581 1.00 94.44 185 LYS A N 1
ATOM 1475 C CA . LYS A 1 185 ? 2.314 0.881 -8.230 1.00 94.44 185 LYS A CA 1
ATOM 1476 C C . LYS A 1 185 ? 1.651 1.774 -7.181 1.00 94.44 185 LYS A C 1
ATOM 1478 O O . LYS A 1 185 ? 1.255 1.273 -6.127 1.00 94.44 185 LYS A O 1
ATOM 1483 N N . TYR A 1 186 ? 1.516 3.067 -7.465 1.00 91.94 186 TYR A N 1
ATOM 1484 C CA . TYR A 1 186 ? 0.918 4.040 -6.550 1.00 91.94 186 TYR A CA 1
ATOM 1485 C C . TYR A 1 186 ? -0.560 3.761 -6.294 1.00 91.94 186 TYR A C 1
ATOM 1487 O O . TYR A 1 186 ? -0.969 3.652 -5.137 1.00 91.94 186 TYR A O 1
ATOM 1495 N N . ALA A 1 187 ? -1.341 3.540 -7.349 1.00 93.94 187 ALA A N 1
ATOM 1496 C CA . ALA A 1 187 ? -2.754 3.208 -7.221 1.00 93.94 187 ALA A CA 1
ATOM 1497 C C . ALA A 1 187 ? -2.973 1.883 -6.473 1.00 93.94 187 ALA A C 1
ATOM 1499 O O . ALA A 1 187 ? -3.774 1.827 -5.537 1.00 93.94 187 ALA A O 1
ATOM 1500 N N . MET A 1 188 ? -2.204 0.838 -6.802 1.00 92.94 188 MET A N 1
ATOM 1501 C CA . MET A 1 188 ? -2.290 -0.448 -6.102 1.00 92.94 188 MET A CA 1
ATOM 1502 C C . MET A 1 188 ? -1.916 -0.314 -4.624 1.00 92.94 188 MET A C 1
ATOM 1504 O O . MET A 1 188 ? -2.605 -0.861 -3.765 1.00 92.94 188 MET A O 1
ATOM 1508 N N . CYS A 1 189 ? -0.863 0.442 -4.299 1.00 89.12 189 CYS A N 1
ATOM 1509 C CA . CYS A 1 189 ? -0.457 0.684 -2.912 1.00 89.12 189 CYS A CA 1
ATOM 1510 C C . CYS A 1 189 ? -1.434 1.586 -2.139 1.00 89.12 189 CYS A C 1
ATOM 1512 O O . CYS A 1 189 ? -1.439 1.536 -0.907 1.00 89.12 189 CYS A O 1
ATOM 1514 N N . ALA A 1 190 ? -2.257 2.371 -2.837 1.00 88.81 190 ALA A N 1
ATOM 1515 C CA . ALA A 1 190 ? -3.359 3.143 -2.268 1.00 88.81 190 ALA A CA 1
ATOM 1516 C C . ALA A 1 190 ? -4.658 2.328 -2.109 1.00 88.81 190 ALA A C 1
ATOM 1518 O O . ALA A 1 190 ? -5.641 2.844 -1.581 1.00 88.81 190 ALA A O 1
ATOM 1519 N N . GLY A 1 191 ? -4.664 1.060 -2.533 1.00 87.19 191 GLY A N 1
ATOM 1520 C CA . GLY A 1 191 ? -5.809 0.159 -2.410 1.00 87.19 191 GLY A CA 1
ATOM 1521 C C . GLY A 1 191 ? -6.802 0.215 -3.566 1.00 87.19 191 GLY A C 1
ATOM 1522 O O . GLY A 1 191 ? -7.872 -0.388 -3.478 1.00 87.19 191 GLY A O 1
ATOM 1523 N N . VAL A 1 192 ? -6.453 0.895 -4.658 1.00 88.38 192 VAL A N 1
ATOM 1524 C CA . VAL A 1 192 ? -7.248 0.891 -5.887 1.00 88.38 192 VAL A CA 1
ATOM 1525 C C . VAL A 1 192 ? -7.067 -0.467 -6.564 1.00 88.38 192 VAL A C 1
ATOM 1527 O O . VAL A 1 192 ? -5.949 -0.888 -6.857 1.00 88.38 192 VAL A O 1
ATOM 1530 N N . SER A 1 193 ? -8.175 -1.171 -6.782 1.00 81.94 193 SER A N 1
ATOM 1531 C CA . SER A 1 193 ? -8.210 -2.502 -7.412 1.00 81.94 193 SER A CA 1
ATOM 1532 C C . SER A 1 193 ? -9.231 -2.549 -8.552 1.00 81.94 193 SER A C 1
ATOM 1534 O O . SER A 1 193 ? -9.945 -3.531 -8.741 1.00 81.94 193 SER A O 1
ATOM 1536 N N . ASP A 1 194 ? -9.300 -1.447 -9.296 1.00 85.44 194 ASP A N 1
ATOM 1537 C CA . ASP A 1 194 ? -10.165 -1.275 -10.458 1.00 85.44 194 ASP A CA 1
ATOM 1538 C C . ASP A 1 194 ? -9.478 -1.725 -11.758 1.00 85.44 194 ASP A C 1
ATOM 1540 O O . ASP A 1 194 ? -8.383 -2.287 -11.759 1.00 85.44 194 ASP A O 1
ATOM 1544 N N . ARG A 1 195 ? -10.149 -1.488 -12.891 1.00 86.50 195 ARG A N 1
ATOM 1545 C CA . ARG A 1 195 ? -9.594 -1.729 -14.229 1.00 86.50 195 ARG A CA 1
ATOM 1546 C C . ARG A 1 195 ? -8.343 -0.883 -14.466 1.00 86.50 195 ARG A C 1
ATOM 1548 O O . ARG A 1 195 ? -8.240 0.230 -13.956 1.00 86.50 195 ARG A O 1
ATOM 1555 N N . ASP A 1 196 ? -7.464 -1.386 -15.327 1.00 84.94 196 ASP A N 1
ATOM 1556 C CA . ASP A 1 196 ? -6.166 -0.784 -15.649 1.00 84.94 196 ASP A CA 1
ATOM 1557 C C . ASP A 1 196 ? -6.219 0.718 -15.959 1.00 84.94 196 ASP A C 1
ATOM 1559 O O . ASP A 1 196 ? -5.405 1.468 -15.432 1.00 84.94 196 ASP A O 1
ATOM 1563 N N . GLU A 1 197 ? -7.189 1.178 -16.751 1.00 87.88 197 GLU A N 1
ATOM 1564 C CA . GLU A 1 197 ? -7.331 2.598 -17.115 1.00 87.88 197 GLU A CA 1
ATOM 1565 C C . GLU A 1 197 ? -7.596 3.496 -15.896 1.00 87.88 197 GLU A C 1
ATOM 1567 O O . GLU A 1 197 ? -6.967 4.540 -15.726 1.00 87.88 197 GLU A O 1
ATOM 1572 N N . ILE A 1 198 ? -8.497 3.061 -15.009 1.00 88.50 198 ILE A N 1
ATOM 1573 C CA . ILE A 1 198 ? -8.846 3.783 -13.776 1.00 88.50 198 ILE A CA 1
ATOM 1574 C C . ILE A 1 198 ? -7.648 3.785 -12.831 1.00 88.50 198 ILE A C 1
ATOM 1576 O O . ILE A 1 198 ? -7.347 4.786 -12.184 1.00 88.50 198 ILE A O 1
ATOM 1580 N N . LEU A 1 199 ? -6.950 2.656 -12.772 1.00 90.69 199 LEU A N 1
ATOM 1581 C CA . LEU A 1 199 ? -5.799 2.461 -11.915 1.00 90.69 199 LEU A CA 1
ATOM 1582 C C . LEU A 1 199 ? -4.643 3.382 -12.340 1.00 90.69 199 LEU A C 1
ATOM 1584 O O . LEU A 1 199 ? -4.025 4.013 -11.487 1.00 90.69 199 LEU A O 1
ATOM 1588 N N . LEU A 1 200 ? -4.394 3.529 -13.642 1.00 93.25 200 LEU A N 1
ATOM 1589 C CA . LEU A 1 200 ? -3.392 4.461 -14.162 1.00 93.25 200 LEU A CA 1
ATOM 1590 C C . LEU A 1 200 ? -3.772 5.920 -13.899 1.00 93.25 200 LEU A C 1
ATOM 1592 O O . LEU A 1 200 ? -2.956 6.658 -13.356 1.00 93.25 200 LEU A O 1
ATOM 1596 N N . SER A 1 201 ? -5.010 6.316 -14.210 1.00 92.38 201 SER A N 1
ATOM 1597 C CA . SER A 1 201 ? -5.482 7.689 -13.985 1.00 92.38 201 SER A CA 1
ATOM 1598 C C . SER A 1 201 ? -5.416 8.073 -12.505 1.00 92.38 201 SER A C 1
ATOM 1600 O O . SER A 1 201 ? -4.853 9.110 -12.160 1.00 92.38 201 SER A O 1
ATOM 1602 N N . ARG A 1 202 ? -5.895 7.205 -11.605 1.00 92.69 202 ARG A N 1
ATOM 1603 C CA . ARG A 1 202 ? -5.840 7.472 -10.163 1.00 92.69 202 ARG A CA 1
ATOM 1604 C C . ARG A 1 202 ? -4.412 7.449 -9.623 1.00 92.69 202 ARG A C 1
ATOM 1606 O O . ARG A 1 202 ? -4.086 8.194 -8.705 1.00 92.69 202 ARG A O 1
ATOM 1613 N N . GLY A 1 203 ? -3.565 6.587 -10.177 1.00 92.62 203 GLY A N 1
ATOM 1614 C CA . GLY A 1 203 ? -2.147 6.520 -9.846 1.00 92.62 203 GLY A CA 1
ATOM 1615 C C . GLY A 1 203 ? -1.395 7.788 -10.226 1.00 92.62 203 GLY A C 1
ATOM 1616 O O . GLY A 1 203 ? -0.566 8.250 -9.447 1.00 92.62 203 GLY A O 1
ATOM 1617 N N . GLN A 1 204 ? -1.720 8.361 -11.384 1.00 93.38 204 GLN A N 1
ATOM 1618 C CA . GLN A 1 204 ? -1.173 9.630 -11.843 1.00 93.38 204 GLN A CA 1
ATOM 1619 C C . GLN A 1 204 ? -1.598 10.785 -10.927 1.00 93.38 204 GLN A C 1
ATOM 1621 O O . GLN A 1 204 ? -0.744 11.536 -10.470 1.00 93.38 204 GLN A O 1
ATOM 1626 N N . GLU A 1 205 ? -2.885 10.885 -10.581 1.00 92.06 205 GLU A N 1
ATOM 1627 C CA . GLU A 1 205 ? -3.369 11.912 -9.645 1.00 92.06 205 GLU A CA 1
ATOM 1628 C C . GLU A 1 205 ? -2.637 11.840 -8.296 1.00 92.06 205 GLU A C 1
ATOM 1630 O O . GLU A 1 205 ? -2.159 12.850 -7.788 1.00 92.06 205 GLU A O 1
ATOM 1635 N N . LEU A 1 206 ? -2.490 10.635 -7.731 1.00 90.50 206 LEU A N 1
ATOM 1636 C CA . LEU A 1 206 ? -1.776 10.431 -6.464 1.00 90.50 206 LEU A CA 1
ATOM 1637 C C . LEU A 1 206 ? -0.288 10.789 -6.557 1.00 90.50 206 LEU A C 1
ATOM 1639 O O . LEU A 1 206 ? 0.299 11.267 -5.588 1.00 90.50 206 LEU A O 1
ATOM 1643 N N . TRP A 1 207 ? 0.324 10.532 -7.711 1.00 90.12 207 TRP A N 1
ATOM 1644 C CA . TRP A 1 207 ? 1.711 10.884 -7.982 1.00 90.12 207 TRP A CA 1
ATOM 1645 C C . TRP A 1 207 ? 1.905 12.407 -8.006 1.00 90.12 207 TRP A C 1
ATOM 1647 O O . TRP A 1 207 ? 2.818 12.932 -7.366 1.00 90.12 207 TRP A O 1
ATOM 1657 N N . GLU A 1 208 ? 1.018 13.119 -8.700 1.00 88.94 208 GLU A N 1
ATOM 1658 C CA . GLU A 1 208 ? 1.023 14.581 -8.790 1.00 88.94 208 GLU A CA 1
ATOM 1659 C C . GLU A 1 208 ? 0.709 15.238 -7.431 1.00 88.94 208 GLU A C 1
ATOM 1661 O O . GLU A 1 208 ? 1.405 16.169 -7.025 1.00 88.94 208 GLU A O 1
ATOM 1666 N N . GLU A 1 209 ? -0.260 14.709 -6.671 1.00 87.12 209 GLU A N 1
ATOM 1667 C CA . GLU A 1 209 ? -0.625 15.194 -5.327 1.00 87.12 209 GLU A CA 1
ATOM 1668 C C . GLU A 1 209 ? 0.538 15.129 -4.320 1.00 87.12 209 GLU A C 1
ATOM 1670 O O . GLU A 1 209 ? 0.669 16.011 -3.467 1.00 87.12 209 GLU A O 1
ATOM 1675 N N . GLU A 1 210 ? 1.411 14.118 -4.410 1.00 80.44 210 GLU A N 1
ATOM 1676 C CA . GLU A 1 210 ? 2.608 14.011 -3.558 1.00 80.44 210 GLU A CA 1
ATOM 1677 C C . GLU A 1 210 ? 3.711 15.026 -3.923 1.00 80.44 210 GLU A C 1
ATOM 1679 O O . GLU A 1 210 ? 4.754 15.072 -3.263 1.00 80.44 210 GLU A O 1
ATOM 1684 N N . GLY A 1 211 ? 3.493 15.871 -4.936 1.00 72.62 211 GLY A N 1
ATOM 1685 C CA . GLY A 1 211 ? 4.462 16.866 -5.390 1.00 72.62 211 GLY A CA 1
ATOM 1686 C C . GLY A 1 211 ? 5.605 16.255 -6.196 1.00 72.62 211 GLY A C 1
ATOM 1687 O O . GLY A 1 211 ? 6.649 16.886 -6.357 1.00 72.62 211 GLY A O 1
ATOM 1688 N N . HIS A 1 212 ? 5.423 15.042 -6.725 1.00 69.19 212 HIS A N 1
ATOM 1689 C CA . HIS A 1 212 ? 6.368 14.406 -7.638 1.00 69.19 212 HIS A CA 1
ATOM 1690 C C . HIS A 1 212 ? 6.224 14.937 -9.072 1.00 69.19 212 HIS A C 1
ATOM 1692 O O . HIS A 1 212 ? 6.227 14.174 -10.040 1.00 69.19 212 HIS A O 1
ATOM 1698 N N . HIS A 1 213 ? 6.120 16.258 -9.228 1.00 58.38 213 HIS A N 1
ATOM 1699 C CA . HIS A 1 213 ? 6.267 16.872 -10.538 1.00 58.38 213 HIS A CA 1
ATOM 1700 C C . HIS A 1 213 ? 7.679 16.564 -11.035 1.00 58.38 213 HIS A C 1
ATOM 1702 O O . HIS A 1 213 ? 8.667 16.954 -10.410 1.00 58.38 213 HIS A O 1
ATOM 1708 N N . ALA A 1 214 ? 7.775 15.839 -12.151 1.00 54.66 214 ALA A N 1
ATOM 1709 C CA . ALA A 1 214 ? 8.963 15.915 -12.979 1.00 54.66 214 ALA A CA 1
ATOM 1710 C C . ALA A 1 214 ? 9.049 17.385 -13.394 1.00 54.66 214 ALA A C 1
ATOM 1712 O O . ALA A 1 214 ? 8.250 17.845 -14.203 1.00 54.66 214 ALA A O 1
ATOM 1713 N N . SER A 1 215 ? 9.896 18.153 -12.715 1.00 45.44 215 SER A N 1
ATOM 1714 C CA . SER A 1 215 ? 10.144 19.551 -13.024 1.00 45.44 215 SER A CA 1
ATOM 1715 C C . SER A 1 215 ? 10.726 19.615 -14.431 1.00 45.44 215 SER A C 1
ATOM 1717 O O . SER A 1 215 ? 11.926 19.454 -14.625 1.00 45.44 215 SER A O 1
ATOM 1719 N N . GLU A 1 216 ? 9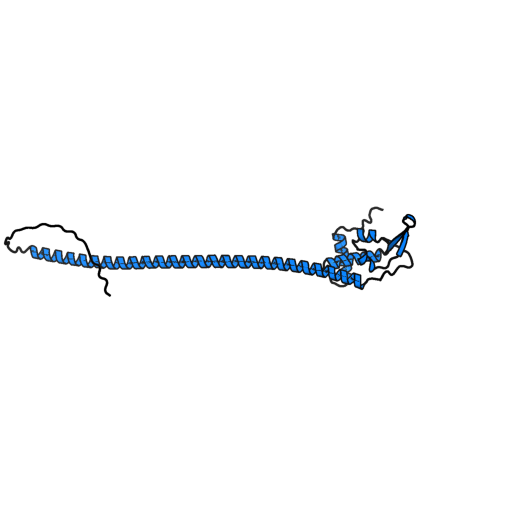.845 19.806 -15.404 1.00 49.62 216 GLU A N 1
ATOM 1720 C CA . GLU A 1 216 ? 10.146 20.073 -16.811 1.00 49.62 216 GLU A CA 1
ATOM 1721 C C . GLU A 1 216 ? 10.472 21.572 -17.030 1.00 49.62 216 GLU A C 1
ATOM 1723 O O . GLU A 1 216 ? 10.503 22.042 -18.159 1.00 49.62 216 GLU A O 1
ATOM 1728 N N . GLU A 1 217 ? 10.713 22.337 -15.951 1.00 44.62 217 GLU A N 1
ATOM 1729 C CA . GLU A 1 217 ? 10.918 23.800 -15.943 1.00 44.62 217 GLU A CA 1
ATOM 1730 C C . GLU A 1 217 ? 12.314 24.240 -15.440 1.00 44.62 217 GLU A C 1
ATOM 1732 O O . GLU A 1 217 ? 12.449 25.274 -14.795 1.00 44.62 217 GLU A O 1
ATOM 1737 N N . ASP A 1 218 ? 13.376 23.492 -15.747 1.00 40.88 218 ASP A N 1
ATOM 1738 C CA . ASP A 1 218 ? 14.764 23.988 -15.624 1.00 40.88 218 ASP A CA 1
ATOM 1739 C C . ASP A 1 218 ? 15.614 23.530 -16.830 1.00 40.88 218 ASP A C 1
ATOM 1741 O O . ASP A 1 218 ? 16.674 22.913 -16.683 1.00 40.88 218 ASP A O 1
ATOM 1745 N N . ALA A 1 219 ? 15.125 23.809 -18.044 1.00 39.12 219 ALA A N 1
ATOM 1746 C CA . ALA A 1 219 ? 15.896 23.724 -19.288 1.00 39.12 219 ALA A CA 1
ATOM 1747 C C . ALA A 1 219 ? 15.877 25.067 -20.030 1.00 39.12 219 ALA A C 1
ATOM 1749 O O . ALA A 1 219 ? 14.769 25.599 -20.267 1.00 39.12 219 ALA A O 1
#

Sequence (219 aa):
MADSKARGKRRASAAAPSLSKKAKQDPAVVKAKERVEKLEKEKKDAQEELKTREKEAKKAAAGIEKQKKQEAAAAKKKKDSAAKEKRQAEVAVRKAVKQAEDAVKAEKKQWKQNWNDYWQAHDVAGETFDAEPEDSITQTDAGTIYRLTPKELGCLRHFPDYIQLYKKTRKLFDQEEVKPLAFRKYAMCAGVSDRDEILLSRGQELWEEEGHHASEEDA

Foldseek 3Di:
DDDDDDDDDDDDDDDDDDDDDDDDDDPVVVVVVVVVVVVVVVVVVVVVVVVVVVVVVVVVVVVVVVVVVVVVVVVVVVVVVVVVVVVVVVVVVVVVVVVVVVVVVVLLVVLVVVLVVVLVVLQPVAAADPDAAPAKDWQVRLCVLLVDHPSSCSSFHWHFDQDPVVRDTTTITHPVVSLQSSLLSQLSSVVNPDDSVVSSVNSVVSCVVVVSPPCPPDD

Organism: NCBI:txid147558

pLDDT: mean 75.71, std 19.04, range [36.75, 97.5]

Radius of gyration: 54.89 Å; chains: 1; bounding box: 104×57×149 Å